Protein AF-A0A0R2JUU6-F1 (afdb_monomer)

pLDDT: mean 77.77, std 16.59, range [36.34, 93.88]

Mean predicted aligned error: 18.06 Å

Secondary structure (DSSP, 8-state):
-HHHHHHHHHHHHHHHHHHHH----TT-----S------TTGGGS------SS--TT-HHHHHHHHHHHHTT-GGGEEEEEE-SSEEEEEES-GGGSPPHHHHHHTT-SEEEEETTEEEEE--TTHHHHHHHHHHHHTTS--EEEESS----TTSHHHHHHHHHHHHTT-GGGEEEEEEETTEEEEEES-GGGSPPHHHHHTT-SSEEEEEEETTEEEEEETTHHHHHHHHHTT-

Nearest PDB structures (foldseek):
  1o2f-assembly1_B  TM=9.386E-01  e=5.316E-06  Escherichia coli
  3bp3-assembly2_B  TM=9.277E-01  e=6.375E-06  Escherichia coli
  3bp8-assembly1_C  TM=9.429E-01  e=1.400E-05  unclassified
  3ipj-assembly2_B  TM=7.714E-01  e=7.644E-06  Clostridioides difficile 630
  4y0i-assembly1_B  TM=2.661E-01  e=5.934E-01  Sus scrofa

Organism: NCBI:txid89059

Structure (mmCIF, N/CA/C/O backbone):
data_AF-A0A0R2JUU6-F1
#
_entry.id   AF-A0A0R2JUU6-F1
#
loop_
_atom_site.group_PDB
_atom_site.id
_atom_site.type_symbol
_atom_site.label_atom_id
_atom_site.label_alt_id
_atom_site.label_comp_id
_atom_site.label_asym_id
_atom_site.label_entity_id
_atom_site.label_seq_id
_atom_site.pdbx_PDB_ins_code
_atom_site.Cartn_x
_atom_site.Cartn_y
_atom_site.Cartn_z
_atom_site.occupancy
_atom_site.B_iso_or_equiv
_atom_site.auth_seq_id
_atom_site.auth_comp_id
_atom_site.auth_asym_id
_a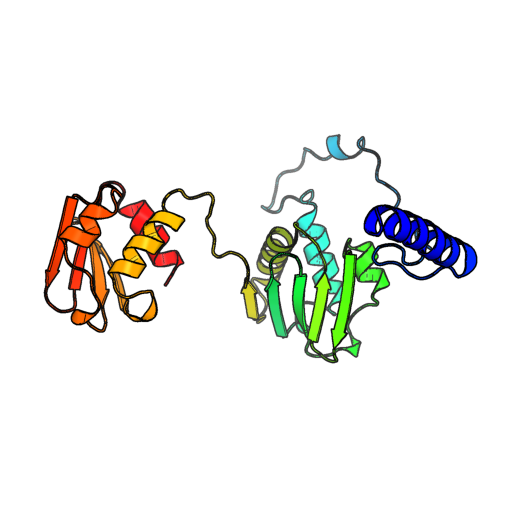tom_site.auth_atom_id
_atom_site.pdbx_PDB_model_num
ATOM 1 N N . MET A 1 1 ? 36.546 -21.315 10.510 1.00 67.94 1 MET A N 1
ATOM 2 C CA . MET A 1 1 ? 37.600 -21.344 9.467 1.00 67.94 1 MET A CA 1
ATOM 3 C C . MET A 1 1 ? 37.054 -21.735 8.092 1.00 67.94 1 MET A C 1
ATOM 5 O O . MET A 1 1 ? 37.310 -21.006 7.146 1.00 67.94 1 MET A O 1
ATOM 9 N N . ILE A 1 2 ? 36.243 -22.798 7.976 1.00 81.81 2 ILE A N 1
ATOM 10 C CA . ILE A 1 2 ? 35.666 -23.241 6.688 1.00 81.81 2 ILE A CA 1
ATOM 11 C C . ILE A 1 2 ? 34.870 -22.137 5.957 1.00 81.81 2 ILE A C 1
ATOM 13 O O . ILE A 1 2 ? 35.100 -21.913 4.776 1.00 81.81 2 ILE A O 1
ATOM 17 N N . GLY A 1 3 ? 34.023 -21.369 6.654 1.00 84.50 3 GLY A N 1
ATOM 18 C CA . GLY A 1 3 ? 33.211 -20.315 6.020 1.00 84.50 3 GLY A CA 1
ATOM 19 C C . GLY A 1 3 ? 34.022 -19.162 5.414 1.00 84.50 3 GLY A C 1
ATOM 20 O O . GLY A 1 3 ? 33.633 -18.610 4.390 1.00 84.50 3 GLY A O 1
ATOM 21 N N . LEU A 1 4 ? 35.185 -18.841 5.991 1.00 87.56 4 LEU A N 1
ATOM 22 C CA . LEU A 1 4 ? 36.059 -17.777 5.482 1.00 87.56 4 LEU A CA 1
ATOM 23 C C . LEU A 1 4 ? 36.732 -18.201 4.170 1.00 87.56 4 LEU A C 1
ATOM 25 O O . LEU A 1 4 ? 36.845 -17.407 3.240 1.00 87.56 4 LEU A O 1
ATOM 29 N N . ILE A 1 5 ? 37.098 -19.480 4.071 1.00 91.75 5 ILE A N 1
ATOM 30 C CA . ILE A 1 5 ? 37.651 -20.073 2.851 1.00 91.75 5 ILE A CA 1
ATOM 31 C C . ILE A 1 5 ? 36.581 -20.116 1.750 1.00 91.75 5 ILE A C 1
ATOM 33 O O . ILE A 1 5 ? 36.849 -19.697 0.628 1.00 91.75 5 ILE A O 1
ATOM 37 N N . PHE A 1 6 ? 35.354 -20.544 2.070 1.00 90.50 6 PHE A N 1
ATOM 38 C CA . PHE A 1 6 ? 34.250 -20.554 1.103 1.00 90.50 6 PHE A CA 1
ATOM 39 C C . PHE A 1 6 ? 33.876 -19.150 0.614 1.00 90.50 6 PHE A C 1
ATOM 41 O O . PHE A 1 6 ? 33.648 -18.983 -0.579 1.00 90.50 6 PHE A O 1
ATOM 48 N N . SER A 1 7 ? 33.867 -18.137 1.488 1.00 89.62 7 SER A N 1
ATOM 49 C CA . SER A 1 7 ? 33.588 -16.745 1.099 1.00 89.62 7 SER A CA 1
ATOM 50 C C . SER A 1 7 ? 34.593 -16.221 0.066 1.00 89.62 7 SER A C 1
ATOM 52 O O . SER A 1 7 ? 34.200 -15.670 -0.962 1.00 89.62 7 SER A O 1
ATOM 54 N N . LEU A 1 8 ? 35.889 -16.484 0.278 1.00 92.69 8 LEU A N 1
ATOM 55 C CA . LEU A 1 8 ? 36.928 -16.127 -0.691 1.00 92.69 8 LEU A CA 1
ATOM 56 C C . LEU A 1 8 ? 36.724 -16.860 -2.023 1.00 92.69 8 LEU A C 1
ATOM 58 O O . LEU A 1 8 ? 36.753 -16.228 -3.075 1.00 92.69 8 LEU A O 1
ATOM 62 N N . ILE A 1 9 ? 36.465 -18.170 -1.990 1.00 93.88 9 ILE A N 1
ATOM 63 C CA . ILE A 1 9 ? 36.229 -18.959 -3.208 1.00 93.88 9 ILE A CA 1
ATOM 64 C C . ILE A 1 9 ? 35.019 -18.420 -3.980 1.00 93.88 9 ILE A C 1
ATOM 66 O O . ILE A 1 9 ? 35.143 -18.156 -5.174 1.00 93.88 9 ILE A O 1
ATOM 70 N N . TYR A 1 10 ? 33.879 -18.203 -3.316 1.00 89.56 10 TYR A N 1
ATOM 71 C CA . TYR A 1 10 ? 32.684 -17.657 -3.960 1.00 89.56 10 TYR A CA 1
ATOM 72 C C . TYR A 1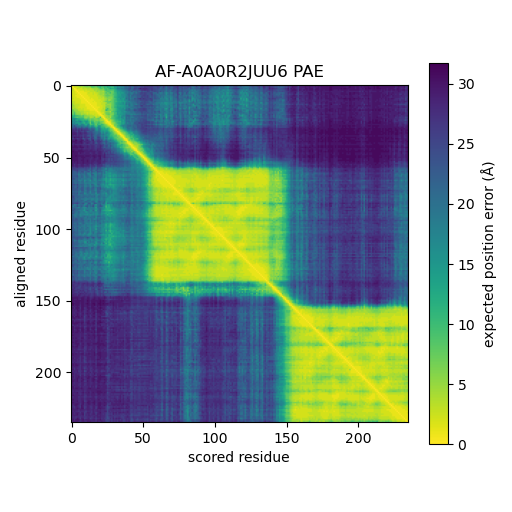 10 ? 32.952 -16.285 -4.574 1.00 89.56 10 TYR A C 1
ATOM 74 O O . TYR A 1 10 ? 32.599 -16.079 -5.730 1.00 89.56 10 TYR A O 1
ATOM 82 N N . PHE A 1 11 ? 33.626 -15.378 -3.862 1.00 90.06 11 PHE A N 1
ATOM 83 C CA . PHE A 1 11 ? 33.944 -14.050 -4.387 1.00 90.06 11 PHE A CA 1
ATOM 84 C C . PHE A 1 11 ? 34.761 -14.121 -5.682 1.00 90.06 11 PHE A C 1
ATOM 86 O O . PHE A 1 11 ? 34.390 -13.502 -6.677 1.00 90.06 11 PHE A O 1
ATOM 93 N N . PHE A 1 12 ? 35.841 -14.908 -5.709 1.00 93.56 12 PHE A N 1
ATOM 94 C CA . PHE A 1 12 ? 36.685 -15.016 -6.902 1.00 93.56 12 PHE A CA 1
ATOM 95 C C . PHE A 1 12 ? 36.000 -15.764 -8.050 1.00 93.56 12 PHE A C 1
ATOM 97 O O . PHE A 1 12 ? 36.160 -15.367 -9.203 1.00 93.56 12 PHE A O 1
ATOM 104 N N . VAL A 1 13 ? 35.212 -16.801 -7.753 1.00 91.50 13 VAL A N 1
ATOM 105 C CA . VAL A 1 13 ? 34.460 -17.556 -8.764 1.00 91.50 13 VAL A CA 1
ATOM 106 C C . VAL A 1 13 ? 33.369 -16.686 -9.386 1.00 91.50 13 VAL A C 1
ATOM 108 O O . VAL A 1 13 ? 33.349 -16.547 -10.606 1.00 91.50 13 VAL A O 1
ATOM 111 N N . PHE A 1 14 ? 32.516 -16.039 -8.581 1.00 84.31 14 PHE A N 1
ATOM 112 C CA . PHE A 1 14 ? 31.479 -15.128 -9.079 1.00 84.31 14 PHE A CA 1
ATOM 113 C C . PHE A 1 14 ? 32.079 -13.933 -9.821 1.00 84.31 14 PHE A C 1
ATOM 115 O O . PHE A 1 14 ? 31.607 -13.604 -10.905 1.00 84.31 14 PHE A O 1
ATOM 122 N N . LYS A 1 15 ? 33.156 -13.324 -9.307 1.00 84.62 15 LYS A N 1
ATOM 123 C CA . LYS A 1 15 ? 33.851 -12.226 -9.994 1.00 84.62 15 LYS A CA 1
ATOM 124 C C . LYS A 1 15 ? 34.377 -12.659 -11.365 1.00 84.62 15 LYS A C 1
ATOM 126 O O . LYS A 1 15 ? 34.127 -11.982 -12.356 1.00 84.62 15 LYS A O 1
ATOM 131 N N . PHE A 1 16 ? 35.060 -13.802 -11.436 1.00 89.88 16 PHE A N 1
ATOM 132 C CA . PHE A 1 16 ? 35.582 -14.336 -12.696 1.00 89.88 16 PHE A CA 1
ATOM 133 C C . PHE A 1 16 ? 34.460 -14.680 -13.684 1.00 89.88 16 PHE A C 1
ATOM 135 O O . PHE A 1 16 ? 34.585 -14.423 -14.879 1.00 89.88 16 PHE A O 1
ATOM 142 N N . LEU A 1 17 ? 33.350 -15.228 -13.186 1.00 85.56 17 LEU A N 1
ATOM 143 C CA . LEU A 1 17 ? 32.149 -15.521 -13.964 1.00 85.56 17 LEU A CA 1
ATOM 144 C C . LEU A 1 17 ? 31.526 -14.241 -14.550 1.00 85.56 17 LEU A C 1
ATOM 146 O O . LEU A 1 17 ? 31.257 -14.192 -15.748 1.00 85.56 17 LEU A O 1
ATOM 150 N N . ILE A 1 18 ? 31.360 -13.194 -13.739 1.00 83.94 18 ILE A N 1
ATOM 151 C CA . ILE A 1 18 ? 30.780 -11.910 -14.156 1.00 83.94 18 ILE A CA 1
ATOM 152 C C . ILE A 1 18 ? 31.688 -11.183 -15.159 1.00 83.94 18 ILE A C 1
ATOM 154 O O . ILE A 1 18 ? 31.197 -10.667 -16.158 1.00 83.94 18 ILE A O 1
ATOM 158 N N . GLU A 1 19 ? 33.004 -11.151 -14.933 1.00 78.88 19 GLU A N 1
ATOM 159 C CA . GLU A 1 19 ? 33.951 -10.465 -15.827 1.00 78.88 19 GLU A CA 1
ATOM 160 C C . GLU A 1 19 ? 34.141 -11.201 -17.160 1.00 78.88 19 GLU A C 1
ATOM 162 O O . GLU A 1 19 ? 34.228 -10.562 -18.206 1.00 78.88 19 GLU A O 1
ATOM 167 N N . LYS A 1 20 ? 34.206 -12.540 -17.143 1.00 78.94 20 LYS A N 1
ATOM 168 C CA . LYS A 1 20 ? 34.526 -13.333 -18.340 1.00 78.94 20 LYS A CA 1
ATOM 169 C C . LYS A 1 20 ? 33.305 -13.715 -19.172 1.00 78.94 20 LYS A C 1
ATOM 171 O O . LYS A 1 20 ? 33.424 -13.814 -20.390 1.00 78.94 20 LYS A O 1
ATOM 176 N N . TYR A 1 21 ? 32.163 -13.958 -18.531 1.00 76.94 21 TYR A N 1
ATOM 177 C CA . TYR A 1 21 ? 30.940 -14.413 -19.202 1.00 76.94 21 TYR A CA 1
ATOM 178 C C . TYR A 1 21 ? 29.841 -13.346 -19.247 1.00 76.94 21 TYR A C 1
ATOM 180 O O . TYR A 1 21 ? 28.744 -13.654 -19.701 1.00 76.94 21 TYR A O 1
ATOM 188 N N . ASN A 1 22 ? 30.126 -12.118 -18.789 1.00 64.62 22 ASN A N 1
ATOM 189 C CA . ASN A 1 22 ? 29.182 -10.997 -18.716 1.00 64.62 22 ASN A CA 1
ATOM 190 C C . ASN A 1 22 ? 27.804 -11.427 -18.182 1.00 64.62 22 ASN A C 1
ATOM 192 O O . ASN A 1 22 ? 26.760 -11.107 -18.746 1.00 64.62 22 ASN A O 1
ATOM 196 N N . LEU A 1 23 ? 27.823 -12.247 -17.127 1.00 66.25 23 LEU A N 1
ATOM 197 C CA . LEU A 1 23 ? 26.607 -12.776 -16.524 1.00 66.25 23 LEU A CA 1
ATOM 198 C C . LEU A 1 23 ? 25.775 -11.611 -15.989 1.00 66.25 23 LEU A C 1
ATOM 200 O O . LEU A 1 23 ? 26.254 -10.840 -15.154 1.00 66.25 23 LEU A O 1
ATOM 204 N N . MET A 1 24 ? 24.541 -11.502 -16.487 1.00 63.91 24 MET A N 1
ATOM 205 C CA . MET A 1 24 ? 23.581 -10.470 -16.102 1.00 63.91 24 MET A CA 1
ATOM 206 C C . MET A 1 24 ? 23.248 -10.629 -14.618 1.00 63.91 24 MET A C 1
ATOM 208 O O . MET A 1 24 ? 22.512 -11.528 -14.212 1.00 63.91 24 MET A O 1
ATOM 212 N N . THR A 1 25 ? 23.840 -9.774 -13.792 1.00 62.59 25 THR A N 1
ATOM 213 C CA . THR A 1 25 ? 23.469 -9.629 -12.386 1.00 62.59 25 THR A CA 1
ATOM 214 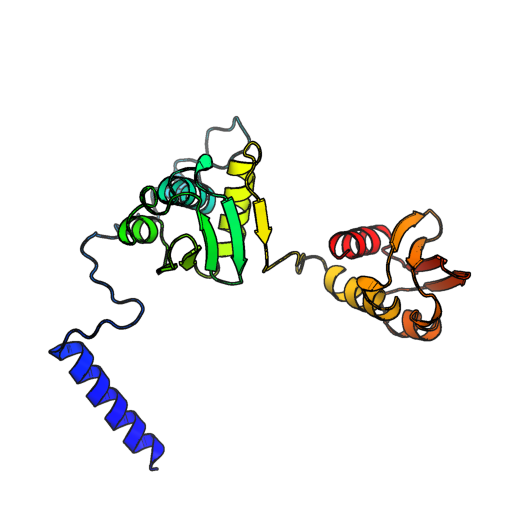C C . THR A 1 25 ? 22.294 -8.658 -12.285 1.00 62.59 25 THR A C 1
ATOM 216 O O . THR A 1 25 ? 22.294 -7.671 -13.024 1.00 62.59 25 THR A O 1
ATOM 219 N N . PRO A 1 26 ? 21.319 -8.874 -11.383 1.00 55.41 26 PRO A N 1
ATOM 220 C CA . PRO A 1 26 ? 20.237 -7.916 -11.153 1.00 55.41 26 PRO A CA 1
ATOM 221 C C . PRO A 1 26 ? 20.799 -6.496 -10.951 1.00 55.41 26 PRO A C 1
ATOM 223 O O . PRO A 1 26 ? 21.662 -6.303 -10.096 1.00 55.41 26 PRO A O 1
ATOM 226 N N . GLY A 1 27 ? 20.370 -5.538 -11.783 1.00 62.22 27 GLY A N 1
ATOM 227 C CA . GLY A 1 27 ? 20.892 -4.161 -11.809 1.00 62.22 27 GLY A CA 1
ATOM 228 C C . GLY A 1 27 ? 22.054 -3.887 -12.780 1.00 62.22 27 GLY A C 1
ATOM 229 O O . GLY A 1 27 ? 22.638 -2.810 -12.720 1.00 62.22 27 GLY A O 1
ATOM 230 N N . ARG A 1 28 ? 22.420 -4.833 -13.660 1.00 62.31 28 ARG A N 1
ATOM 231 C CA . ARG A 1 28 ? 23.487 -4.682 -14.672 1.00 62.31 28 ARG A CA 1
ATOM 232 C C . ARG A 1 28 ? 23.025 -5.121 -16.065 1.00 62.31 28 ARG A C 1
ATOM 234 O O . ARG A 1 28 ? 23.666 -5.932 -16.732 1.00 62.31 28 ARG A O 1
ATOM 241 N N . GLU A 1 29 ? 21.863 -4.632 -16.466 1.00 57.31 29 GLU A N 1
ATOM 242 C CA . GLU A 1 29 ? 21.331 -4.817 -17.814 1.00 57.31 29 GLU A CA 1
ATOM 243 C C . GLU A 1 29 ? 21.950 -3.737 -18.711 1.00 57.31 29 GLU A C 1
ATOM 245 O O . GLU A 1 29 ? 22.144 -2.623 -18.241 1.00 57.31 29 GLU A O 1
ATOM 250 N N . ASN A 1 30 ? 22.370 -4.084 -19.934 1.00 46.78 30 ASN A N 1
ATOM 251 C CA . ASN A 1 30 ? 23.214 -3.218 -20.768 1.00 46.78 30 ASN A CA 1
ATOM 252 C C . ASN A 1 30 ? 22.620 -1.803 -20.920 1.00 46.78 30 ASN A C 1
ATOM 254 O O . ASN A 1 30 ? 21.597 -1.626 -21.581 1.00 46.78 30 ASN A O 1
ATOM 258 N N . ASP A 1 31 ? 23.297 -0.827 -20.308 1.00 48.44 31 ASP A N 1
ATOM 259 C CA . ASP A 1 31 ? 23.160 0.608 -20.560 1.00 48.44 31 ASP A CA 1
ATOM 260 C C . ASP A 1 31 ? 23.645 0.891 -21.987 1.00 48.44 31 ASP A C 1
ATOM 262 O O . ASP A 1 31 ? 24.824 1.159 -22.206 1.00 48.44 31 ASP A O 1
ATOM 266 N N . ASP A 1 32 ? 22.742 0.822 -22.961 1.00 44.91 32 ASP A N 1
ATOM 267 C CA . ASP A 1 32 ? 22.950 1.452 -24.273 1.00 44.91 32 ASP A CA 1
ATOM 268 C C . ASP A 1 32 ? 22.106 2.728 -24.433 1.00 44.91 32 ASP A C 1
ATOM 270 O O . ASP A 1 32 ? 21.913 3.220 -25.544 1.00 44.91 32 ASP A O 1
ATOM 274 N N . GLN A 1 33 ? 21.633 3.314 -23.329 1.00 40.06 33 GLN A N 1
ATOM 275 C CA . GLN A 1 33 ? 21.132 4.686 -23.321 1.00 40.06 33 GLN A CA 1
ATOM 276 C C . GLN A 1 33 ? 21.696 5.423 -22.110 1.00 40.06 33 GLN A C 1
ATOM 278 O O . GLN A 1 33 ? 21.344 5.132 -20.971 1.00 40.06 33 GLN A O 1
ATOM 283 N N . ASP A 1 34 ? 22.610 6.354 -22.397 1.00 39.25 34 ASP A N 1
ATOM 284 C CA . ASP A 1 34 ? 23.141 7.359 -21.479 1.00 39.25 34 ASP A CA 1
ATOM 285 C C . ASP A 1 34 ? 22.028 7.870 -20.553 1.00 39.25 34 ASP A C 1
ATOM 287 O O . ASP A 1 34 ? 21.178 8.671 -20.952 1.00 39.25 34 ASP A O 1
ATOM 291 N N . VAL A 1 35 ? 22.052 7.454 -19.285 1.00 45.59 35 VAL A N 1
ATOM 292 C CA . VAL A 1 35 ? 21.373 8.200 -18.228 1.00 45.59 35 VAL A CA 1
ATOM 293 C C . VAL A 1 35 ? 22.181 9.477 -18.050 1.00 45.59 35 VAL A C 1
ATOM 295 O O . VAL A 1 35 ? 23.109 9.559 -17.240 1.00 45.59 35 VAL A O 1
ATOM 298 N N . GLU A 1 36 ? 21.859 10.480 -18.865 1.00 43.44 36 GLU A N 1
ATOM 299 C CA . GLU A 1 36 ? 22.390 11.822 -18.729 1.00 43.44 36 GLU A CA 1
ATOM 300 C C . GLU A 1 36 ? 21.921 12.351 -17.367 1.00 43.44 36 GLU A C 1
ATOM 302 O O . GLU A 1 36 ? 20.798 12.820 -17.182 1.00 43.44 36 GLU A O 1
ATOM 307 N N . LEU A 1 37 ? 22.780 12.188 -16.358 1.00 41.78 37 LEU A N 1
ATOM 308 C CA . LEU A 1 37 ? 22.604 12.731 -15.019 1.00 41.78 37 LEU A CA 1
ATOM 309 C C . LEU A 1 37 ? 22.482 14.251 -15.142 1.00 41.78 37 LEU A C 1
ATOM 311 O O . LEU A 1 37 ? 23.490 14.966 -15.139 1.00 41.78 37 LEU A O 1
ATOM 315 N N . LEU A 1 38 ? 21.244 14.739 -15.248 1.00 44.78 38 LEU A N 1
ATOM 316 C CA . LEU A 1 38 ? 20.907 16.155 -15.217 1.00 44.78 38 LEU A CA 1
ATOM 317 C C . LEU A 1 38 ? 21.627 16.793 -14.024 1.00 44.78 38 LEU A C 1
ATOM 319 O O . LEU A 1 38 ? 21.360 16.516 -12.850 1.00 44.78 38 LEU A O 1
ATOM 323 N N . LYS A 1 39 ? 22.632 17.615 -14.338 1.00 48.38 39 LYS A N 1
ATOM 324 C CA . LYS A 1 39 ? 23.462 18.292 -13.345 1.00 48.38 39 LYS A CA 1
ATOM 325 C C . LYS A 1 39 ? 22.570 19.245 -12.555 1.00 4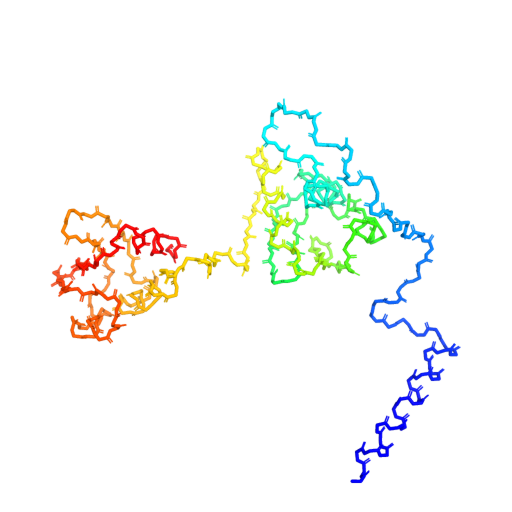8.38 39 LYS A C 1
ATOM 327 O O . LYS A 1 39 ? 21.823 20.028 -13.125 1.00 48.38 39 LYS A O 1
ATOM 332 N N . LYS A 1 40 ? 22.741 19.222 -11.230 1.00 43.34 40 LYS A N 1
ATOM 333 C CA . LYS A 1 40 ? 22.061 19.979 -10.151 1.00 43.34 40 LYS A CA 1
ATOM 334 C C . LYS A 1 40 ? 21.830 21.498 -10.351 1.00 43.34 40 LYS A C 1
ATOM 336 O O . LYS A 1 40 ? 21.376 22.159 -9.419 1.00 43.34 40 LYS A O 1
ATOM 341 N N . LYS A 1 41 ? 22.179 22.095 -11.492 1.00 40.59 41 LYS A N 1
ATOM 342 C CA . LYS A 1 41 ? 22.062 23.534 -11.755 1.00 40.59 41 LYS A CA 1
ATOM 343 C C . LYS A 1 41 ? 20.741 23.960 -12.401 1.00 40.59 41 LYS A C 1
ATOM 345 O O . LYS A 1 41 ? 20.354 25.100 -12.167 1.00 40.59 41 LYS A O 1
ATOM 350 N N . ASP A 1 42 ? 20.011 23.074 -13.078 1.00 44.94 42 ASP A N 1
ATOM 351 C CA . ASP A 1 42 ? 18.730 23.449 -13.708 1.00 44.94 42 ASP A CA 1
ATOM 352 C C . ASP A 1 42 ? 17.531 23.458 -12.738 1.00 44.94 42 ASP A C 1
ATOM 354 O O . ASP A 1 42 ? 16.497 24.056 -13.022 1.00 44.94 42 ASP A O 1
ATOM 358 N N . TYR A 1 43 ? 17.699 22.919 -11.524 1.00 45.88 43 TYR A N 1
ATOM 359 C CA . TYR A 1 43 ? 16.654 22.855 -10.488 1.00 45.88 43 TYR A CA 1
ATOM 360 C C . TYR A 1 43 ? 16.284 24.221 -9.868 1.00 45.88 43 TYR A C 1
ATOM 362 O O . TYR A 1 43 ? 15.282 24.340 -9.172 1.00 45.88 43 TYR A O 1
ATOM 370 N N . LYS A 1 44 ? 17.077 25.283 -10.081 1.00 43.88 44 LYS A N 1
ATOM 371 C CA . LYS A 1 44 ? 16.861 26.587 -9.414 1.00 43.88 44 LYS A CA 1
ATOM 372 C C . LYS A 1 44 ? 16.270 27.694 -10.291 1.00 43.88 44 LYS A C 1
ATOM 374 O O . LYS A 1 44 ? 16.037 28.782 -9.773 1.00 43.88 44 LYS A O 1
ATOM 379 N N . ALA A 1 45 ? 15.998 27.447 -11.573 1.00 45.78 45 ALA A N 1
ATOM 380 C CA . ALA A 1 45 ? 15.503 28.486 -12.487 1.00 45.78 45 ALA A CA 1
ATOM 381 C C . ALA A 1 45 ? 13.987 28.438 -12.776 1.00 45.78 45 ALA A C 1
ATOM 383 O O . ALA A 1 45 ? 13.469 29.374 -13.374 1.00 45.78 45 ALA A O 1
ATOM 384 N N . LYS A 1 46 ? 13.253 27.406 -12.335 1.00 47.28 46 LYS A N 1
ATOM 385 C CA . LYS A 1 46 ? 11.815 27.226 -12.637 1.00 47.28 46 LYS A CA 1
ATOM 386 C C . LYS A 1 46 ? 10.870 27.495 -11.453 1.00 47.28 46 LYS A C 1
ATOM 388 O O . LYS A 1 46 ? 9.790 26.926 -11.379 1.00 47.28 46 LYS A O 1
ATOM 393 N N . LYS A 1 47 ? 11.251 28.383 -10.526 1.00 45.97 47 LYS A N 1
ATOM 394 C CA . LYS A 1 47 ? 10.430 28.754 -9.354 1.00 45.97 47 LYS A CA 1
ATOM 395 C C . LYS A 1 47 ? 9.590 30.028 -9.557 1.00 45.97 47 LYS A C 1
ATOM 397 O O . LYS A 1 47 ? 9.493 30.845 -8.646 1.00 45.97 47 LYS A O 1
ATOM 402 N N . ALA A 1 48 ? 9.032 30.238 -10.749 1.00 39.66 48 ALA A N 1
ATOM 403 C CA . ALA A 1 48 ? 8.161 31.385 -11.016 1.00 39.66 48 ALA A CA 1
ATOM 404 C C . ALA A 1 48 ? 7.198 31.119 -12.185 1.00 39.66 48 ALA A C 1
ATOM 406 O O . ALA A 1 48 ? 7.501 31.491 -13.314 1.00 39.66 48 ALA A O 1
ATOM 407 N N . ALA A 1 49 ? 6.060 30.478 -11.907 1.00 36.78 49 ALA A N 1
ATOM 408 C CA . ALA A 1 49 ? 4.782 30.709 -12.593 1.00 36.78 49 ALA A CA 1
ATOM 409 C C . ALA A 1 49 ? 3.693 29.845 -11.934 1.00 36.78 49 ALA A C 1
ATOM 411 O O . ALA A 1 49 ? 3.544 28.669 -12.243 1.00 36.78 49 ALA A O 1
ATOM 412 N N . GLU A 1 50 ? 2.964 30.447 -10.999 1.00 39.25 50 GLU A N 1
ATOM 413 C CA . GLU A 1 50 ? 1.753 29.902 -10.387 1.00 39.25 50 GLU A CA 1
ATOM 414 C C . GLU A 1 50 ? 0.551 30.137 -11.317 1.00 39.25 50 GLU A C 1
ATOM 416 O O . GLU A 1 50 ? 0.272 31.287 -11.658 1.00 39.25 50 GLU A O 1
ATOM 421 N N . ALA A 1 51 ? -0.152 29.065 -11.707 1.00 41.00 51 ALA A N 1
ATOM 422 C CA . ALA A 1 51 ? -1.599 29.028 -11.978 1.00 41.00 51 ALA A CA 1
ATOM 423 C C . ALA A 1 51 ? -2.027 27.593 -12.357 1.00 41.00 51 ALA A C 1
ATOM 425 O O . ALA A 1 51 ? -1.743 27.136 -13.461 1.00 41.00 51 ALA A O 1
ATOM 426 N N . GLY A 1 52 ? -2.745 26.917 -11.453 1.00 36.34 52 GLY A N 1
ATOM 427 C CA . GLY A 1 52 ? -3.255 25.548 -11.619 1.00 36.34 52 GLY A CA 1
ATOM 428 C C . GLY A 1 52 ? -2.485 24.564 -10.740 1.00 36.34 52 GLY A C 1
ATOM 429 O O . GLY A 1 52 ? -1.294 24.373 -10.943 1.00 36.34 52 GLY A O 1
ATOM 430 N N . GLY A 1 53 ? -3.148 24.012 -9.721 1.00 42.66 53 GLY A N 1
ATOM 431 C CA . GLY A 1 53 ? -2.550 23.201 -8.654 1.00 42.66 53 GLY A CA 1
ATOM 432 C C . GLY A 1 53 ? -2.034 21.837 -9.108 1.00 42.66 53 GLY A C 1
ATOM 433 O O . GLY A 1 53 ? -2.618 20.822 -8.766 1.00 42.66 53 GLY A O 1
ATOM 434 N N . PHE A 1 54 ? -0.929 21.834 -9.842 1.00 44.12 54 PHE A N 1
ATOM 435 C CA . PHE A 1 54 ? -0.069 20.685 -10.100 1.00 44.12 54 PHE A CA 1
ATOM 436 C C . PHE A 1 54 ? 1.361 21.229 -10.075 1.00 44.12 54 PHE A C 1
ATOM 438 O O . PHE A 1 54 ? 1.657 22.138 -10.850 1.00 44.12 54 PHE A O 1
ATOM 445 N N . ASP A 1 55 ? 2.230 20.760 -9.171 1.00 46.56 55 ASP A N 1
ATOM 446 C CA . ASP A 1 55 ? 3.642 21.166 -9.189 1.00 46.56 55 ASP A CA 1
ATOM 447 C C . ASP A 1 55 ? 4.322 20.481 -10.386 1.00 46.56 55 ASP A C 1
ATOM 449 O O . ASP A 1 55 ? 4.566 19.274 -10.342 1.00 46.56 55 ASP A O 1
ATOM 453 N N . PRO A 1 56 ? 4.661 21.202 -11.473 1.00 45.59 56 PRO A N 1
ATOM 454 C CA . PRO A 1 56 ? 5.249 20.596 -12.665 1.00 45.59 56 PRO A CA 1
ATOM 455 C C . PRO A 1 56 ? 6.696 20.133 -12.432 1.00 45.59 56 PRO A C 1
ATOM 457 O O . PRO A 1 56 ? 7.331 19.617 -13.351 1.00 45.59 56 PRO A O 1
ATOM 460 N N . ASN A 1 57 ? 7.257 20.385 -11.242 1.00 50.50 57 ASN A N 1
ATOM 461 C CA . ASN A 1 57 ? 8.576 19.914 -10.836 1.00 50.50 57 ASN A CA 1
ATOM 462 C C . ASN A 1 57 ? 8.514 18.715 -9.886 1.00 50.50 57 ASN A C 1
ATOM 464 O O . ASN A 1 57 ? 9.577 18.289 -9.426 1.00 50.50 57 ASN A O 1
ATOM 468 N N . ASP A 1 58 ? 7.330 18.171 -9.589 1.00 63.09 58 ASP A N 1
ATOM 469 C CA . ASP A 1 58 ? 7.248 16.924 -8.842 1.00 63.09 58 ASP A CA 1
ATOM 470 C C . ASP A 1 58 ? 7.813 15.781 -9.715 1.00 63.09 58 ASP A C 1
ATOM 472 O O . ASP A 1 58 ? 7.251 15.451 -10.768 1.00 63.09 58 ASP A O 1
ATOM 476 N N . PRO A 1 59 ? 8.943 15.163 -9.320 1.00 68.44 59 PRO A N 1
ATOM 477 C CA . PRO A 1 59 ? 9.555 14.088 -10.089 1.00 68.44 59 PRO A CA 1
ATOM 478 C C . PRO A 1 59 ? 8.689 12.821 -10.164 1.00 68.44 59 PRO A C 1
ATOM 480 O O . PRO A 1 59 ? 9.077 11.906 -10.896 1.00 68.44 59 PRO A O 1
ATOM 483 N N . TYR A 1 60 ? 7.590 12.732 -9.408 1.00 77.50 60 TYR A N 1
ATOM 484 C CA . TYR A 1 60 ? 6.647 11.613 -9.411 1.00 77.50 60 TYR A CA 1
ATOM 485 C C . TYR A 1 60 ? 5.506 11.812 -10.408 1.00 77.50 60 TYR A C 1
ATOM 487 O O . TYR A 1 60 ? 5.076 10.833 -11.010 1.00 77.50 60 TYR A O 1
ATOM 495 N N . ILE A 1 61 ? 5.089 13.056 -10.674 1.00 76.69 61 ILE A N 1
ATOM 496 C CA . ILE A 1 61 ? 4.055 13.363 -11.676 1.00 76.69 61 ILE A CA 1
ATOM 497 C C . ILE A 1 61 ? 4.507 12.936 -13.074 1.00 76.69 61 ILE A C 1
ATOM 499 O O . ILE A 1 61 ? 3.764 12.272 -13.794 1.00 76.69 61 ILE A O 1
ATOM 503 N N . GLN A 1 62 ? 5.743 13.283 -13.446 1.00 78.44 62 GLN A N 1
ATOM 504 C CA . GLN A 1 62 ? 6.281 12.907 -14.752 1.00 78.44 62 GLN A CA 1
ATOM 505 C C . GLN A 1 62 ? 6.349 11.381 -14.886 1.00 78.44 62 GLN A C 1
ATOM 507 O O . GLN A 1 62 ? 5.848 10.838 -15.860 1.00 78.44 62 GLN A O 1
ATOM 512 N N . ARG A 1 63 ? 6.852 10.682 -13.857 1.00 83.12 63 ARG A N 1
ATOM 513 C CA . ARG A 1 63 ? 6.915 9.210 -13.849 1.00 83.12 63 ARG A CA 1
ATOM 514 C C . ARG A 1 63 ? 5.535 8.565 -13.932 1.00 83.12 63 ARG A C 1
ATOM 516 O O . ARG A 1 63 ? 5.380 7.573 -14.627 1.00 83.12 63 ARG A O 1
ATOM 523 N N . ALA A 1 64 ? 4.548 9.110 -13.226 1.00 85.44 64 ALA A N 1
ATOM 524 C CA . ALA A 1 64 ? 3.173 8.630 -13.277 1.00 85.44 64 ALA A CA 1
ATOM 525 C C . ALA A 1 64 ? 2.588 8.766 -14.688 1.00 85.44 64 ALA A C 1
ATOM 527 O O . ALA A 1 64 ? 2.023 7.808 -15.208 1.00 85.44 64 ALA A O 1
ATOM 528 N N . SER A 1 65 ? 2.781 9.924 -15.327 1.00 84.69 65 SER A N 1
ATOM 529 C CA . SER A 1 65 ? 2.365 10.154 -16.713 1.00 84.69 65 SER A CA 1
ATOM 530 C C . SER A 1 65 ? 3.055 9.190 -17.677 1.00 84.69 65 SER A C 1
ATOM 532 O O . SER A 1 65 ? 2.379 8.547 -18.478 1.00 84.69 65 SER A O 1
ATOM 534 N N . ASP A 1 66 ? 4.378 9.054 -17.567 1.00 87.12 66 ASP A N 1
ATOM 535 C CA . ASP A 1 66 ? 5.168 8.179 -18.432 1.00 87.12 66 ASP A CA 1
ATOM 536 C C . ASP A 1 66 ? 4.712 6.715 -18.269 1.00 87.12 66 ASP A C 1
ATOM 538 O O . ASP A 1 66 ? 4.438 6.039 -19.257 1.00 87.12 66 ASP A O 1
ATOM 542 N N . TYR A 1 67 ? 4.495 6.240 -17.034 1.00 89.31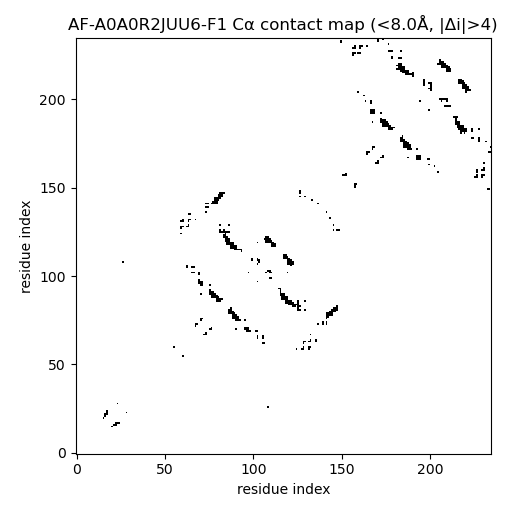 67 TYR A N 1
ATOM 543 C CA . TYR A 1 67 ? 3.977 4.890 -16.785 1.00 89.31 67 TYR A CA 1
ATOM 544 C C . TYR A 1 67 ? 2.572 4.678 -17.349 1.00 89.31 67 TYR A C 1
ATOM 546 O O . TYR A 1 67 ? 2.299 3.611 -17.895 1.00 89.31 67 TYR A O 1
ATOM 554 N N . ILE A 1 68 ? 1.672 5.661 -17.260 1.00 88.81 68 ILE A N 1
ATOM 555 C CA . ILE A 1 68 ? 0.335 5.546 -17.860 1.00 88.81 68 ILE A CA 1
ATOM 556 C C . ILE A 1 68 ? 0.443 5.417 -19.384 1.00 88.81 68 ILE A C 1
ATOM 558 O O . ILE A 1 68 ? -0.234 4.570 -19.971 1.00 88.81 68 ILE A O 1
ATOM 562 N N . GLU A 1 69 ? 1.287 6.222 -20.034 1.00 87.75 69 GLU A N 1
ATOM 563 C CA . GLU A 1 69 ? 1.512 6.139 -21.482 1.00 87.75 69 GLU A CA 1
ATOM 564 C C . GLU A 1 69 ? 2.133 4.796 -21.883 1.00 87.75 69 GLU A C 1
ATOM 566 O O . GLU A 1 69 ? 1.634 4.128 -22.792 1.00 87.75 69 GLU A O 1
ATOM 571 N N . GLU A 1 70 ? 3.154 4.352 -21.153 1.00 89.19 70 GLU A N 1
ATOM 572 C CA . GLU A 1 70 ? 3.844 3.080 -21.367 1.00 89.19 70 GLU A CA 1
ATOM 573 C C . GLU A 1 70 ? 2.934 1.869 -21.153 1.00 89.19 70 GLU A C 1
ATOM 575 O O . GLU A 1 70 ? 3.087 0.846 -21.816 1.00 89.19 70 GLU A O 1
ATOM 580 N N . LEU A 1 71 ? 1.939 1.969 -20.272 1.00 89.50 71 LEU A N 1
ATOM 581 C CA . LEU A 1 71 ? 0.915 0.941 -20.086 1.00 89.50 71 LEU A CA 1
ATOM 582 C C . LEU A 1 71 ? -0.125 0.914 -21.220 1.00 89.50 71 LEU A C 1
ATOM 584 O O . LEU A 1 71 ? -1.024 0.073 -21.201 1.00 89.50 71 LEU A O 1
ATOM 588 N N . GLY A 1 72 ? -0.003 1.774 -22.235 1.00 84.88 72 GLY A N 1
ATOM 589 C CA . GLY A 1 72 ? -0.937 1.878 -23.357 1.00 84.88 72 GLY A CA 1
ATOM 590 C C . GLY A 1 72 ? -2.060 2.895 -23.129 1.00 84.88 72 GLY A C 1
ATOM 591 O O . GLY A 1 72 ? -3.095 2.832 -23.803 1.00 84.88 72 GLY A O 1
ATOM 592 N N . GLY A 1 73 ? -1.863 3.817 -22.184 1.00 86.94 73 GLY A N 1
ATOM 593 C CA . GLY A 1 73 ? -2.804 4.859 -21.785 1.00 86.94 73 GLY A CA 1
ATOM 594 C C . GLY A 1 73 ? -3.825 4.405 -20.738 1.00 86.94 73 GLY A C 1
ATOM 595 O O . GLY A 1 73 ? -4.060 3.214 -20.535 1.00 86.94 73 GLY A O 1
ATOM 596 N N . ALA A 1 74 ? -4.509 5.380 -20.129 1.00 83.06 74 ALA A N 1
ATOM 597 C CA . ALA A 1 74 ? -5.531 5.171 -19.094 1.00 83.06 74 ALA A CA 1
ATOM 598 C C . ALA A 1 74 ? -6.593 4.126 -19.483 1.00 83.06 74 ALA A C 1
ATOM 600 O O . ALA A 1 74 ? -6.985 3.286 -18.682 1.00 83.06 74 ALA A O 1
ATOM 601 N N . GLY A 1 75 ? -7.023 4.125 -20.750 1.00 83.62 75 GLY A N 1
ATOM 602 C CA . GLY A 1 75 ? -8.041 3.194 -21.242 1.00 83.62 75 GLY A CA 1
ATOM 603 C C . GLY A 1 75 ? -7.590 1.731 -21.326 1.00 83.62 75 GLY A C 1
ATOM 604 O O . GLY A 1 75 ? -8.448 0.851 -21.428 1.00 83.62 75 GLY A O 1
ATOM 605 N N . ASN A 1 76 ? -6.280 1.460 -21.303 1.00 89.50 76 ASN A N 1
ATOM 606 C CA . ASN A 1 76 ? -5.730 0.105 -21.337 1.00 89.50 76 ASN A CA 1
ATOM 607 C C . ASN A 1 76 ? -5.515 -0.495 -19.943 1.00 89.50 76 ASN A C 1
ATOM 609 O O . ASN A 1 76 ? -5.360 -1.709 -19.830 1.00 89.50 76 ASN A O 1
ATOM 613 N N . ILE A 1 77 ? -5.527 0.329 -18.898 1.00 89.06 77 ILE A N 1
ATOM 614 C CA . ILE A 1 77 ? -5.386 -0.115 -17.514 1.00 89.06 77 ILE A CA 1
ATOM 615 C C . ILE A 1 77 ? -6.754 -0.626 -17.044 1.00 89.06 77 ILE A C 1
ATOM 617 O O . ILE A 1 77 ? -7.788 0.003 -17.281 1.00 89.06 77 ILE A O 1
ATOM 621 N N . ASP A 1 78 ? -6.769 -1.824 -16.471 1.00 86.38 78 ASP A N 1
ATOM 622 C CA . ASP A 1 78 ? -7.958 -2.434 -15.872 1.00 86.38 78 ASP A CA 1
ATOM 623 C C . ASP A 1 78 ? -7.938 -2.234 -14.357 1.00 86.38 78 ASP A C 1
ATOM 625 O O . ASP A 1 78 ? -8.870 -1.673 -13.784 1.00 86.38 78 ASP A O 1
ATOM 629 N N . ASP A 1 79 ? -6.823 -2.627 -13.744 1.00 83.88 79 ASP A N 1
ATOM 630 C CA . ASP A 1 79 ? -6.599 -2.561 -12.306 1.00 83.88 79 ASP A CA 1
ATOM 631 C C . ASP A 1 79 ? -5.130 -2.226 -12.023 1.00 83.88 79 ASP A C 1
ATOM 633 O O . ASP A 1 79 ? -4.232 -2.705 -12.726 1.00 83.88 79 ASP A O 1
ATOM 637 N N . ILE A 1 80 ? -4.873 -1.399 -11.016 1.00 87.88 80 ILE A N 1
ATOM 638 C CA . ILE A 1 80 ? -3.522 -1.090 -10.545 1.00 87.88 80 ILE A CA 1
ATOM 639 C C . ILE A 1 80 ? -3.461 -1.191 -9.026 1.00 87.88 80 ILE A C 1
ATOM 641 O O . ILE A 1 80 ? -4.261 -0.594 -8.313 1.00 87.88 80 ILE A O 1
ATOM 645 N N . THR A 1 81 ? -2.456 -1.917 -8.547 1.00 85.19 81 THR A N 1
ATOM 646 C CA . THR A 1 81 ? -2.193 -2.135 -7.130 1.00 85.19 81 THR A CA 1
ATOM 647 C C . THR A 1 81 ? -0.730 -1.876 -6.805 1.00 85.19 81 THR A C 1
ATOM 649 O O . THR A 1 81 ? 0.154 -2.399 -7.484 1.00 85.19 81 THR A O 1
ATOM 652 N N . SER A 1 82 ? -0.417 -1.112 -5.760 1.00 84.88 82 SER A N 1
ATOM 653 C CA . SER A 1 82 ? 0.968 -0.975 -5.280 1.00 84.88 82 SER A CA 1
ATOM 654 C C . SER A 1 82 ? 1.269 -1.942 -4.131 1.00 84.88 82 SER A C 1
ATOM 656 O O . SER A 1 82 ? 0.459 -2.149 -3.241 1.00 84.88 82 SER A O 1
ATOM 658 N N . CYS A 1 83 ? 2.465 -2.524 -4.119 1.00 81.81 83 CYS A N 1
ATOM 659 C CA . CYS A 1 83 ? 3.087 -3.092 -2.920 1.00 81.81 83 CYS A CA 1
ATOM 660 C C . CYS A 1 83 ? 4.239 -2.179 -2.472 1.00 81.81 83 CYS A C 1
ATOM 662 O O . CYS A 1 83 ? 4.557 -1.213 -3.152 1.00 81.81 83 CYS A O 1
ATOM 664 N N . ALA A 1 84 ? 4.991 -2.566 -1.435 1.00 75.19 84 ALA A N 1
ATOM 665 C CA . ALA A 1 84 ? 6.110 -1.779 -0.892 1.00 75.19 84 ALA A CA 1
ATOM 666 C C . ALA A 1 84 ? 7.190 -1.316 -1.901 1.00 75.19 84 ALA A C 1
ATOM 668 O O . ALA A 1 84 ? 7.888 -0.345 -1.639 1.00 75.19 84 ALA A O 1
ATOM 669 N N . THR A 1 85 ? 7.389 -2.015 -3.027 1.00 84.88 85 THR A N 1
ATOM 670 C CA . THR A 1 85 ? 8.392 -1.617 -4.047 1.00 84.88 85 THR A CA 1
ATOM 671 C C . THR A 1 85 ? 7.948 -1.806 -5.499 1.00 84.88 85 THR A C 1
ATOM 673 O O . THR A 1 85 ? 8.744 -1.606 -6.424 1.00 84.88 85 THR A O 1
ATOM 676 N N . ARG A 1 86 ? 6.710 -2.258 -5.729 1.00 90.31 86 ARG A N 1
ATOM 677 C CA . ARG A 1 86 ? 6.243 -2.715 -7.048 1.00 90.31 86 ARG A CA 1
ATOM 678 C C . ARG A 1 86 ? 4.838 -2.212 -7.327 1.00 90.31 86 ARG A C 1
ATOM 680 O O . ARG A 1 86 ? 3.984 -2.355 -6.463 1.00 90.31 86 ARG A O 1
ATOM 687 N N . LEU A 1 87 ? 4.602 -1.729 -8.539 1.00 89.94 87 LEU A N 1
ATOM 688 C CA . LEU A 1 87 ? 3.263 -1.560 -9.093 1.00 89.94 87 LEU A CA 1
ATOM 689 C C . LEU A 1 87 ? 2.883 -2.857 -9.800 1.00 89.94 87 LEU A C 1
ATOM 691 O O . LEU A 1 87 ? 3.615 -3.331 -10.666 1.00 89.94 87 LEU A O 1
ATOM 695 N N . ARG A 1 88 ? 1.762 -3.449 -9.415 1.00 91.88 88 ARG A N 1
ATOM 696 C CA . ARG A 1 88 ? 1.094 -4.539 -10.117 1.00 91.88 88 ARG A CA 1
ATOM 697 C C . ARG A 1 88 ? -0.013 -3.918 -10.945 1.00 91.88 88 ARG A C 1
ATOM 699 O O . ARG A 1 88 ? -0.868 -3.235 -10.410 1.00 91.88 88 ARG A O 1
ATOM 706 N N . VAL A 1 89 ? 0.021 -4.142 -12.243 1.00 91.56 89 VAL A N 1
ATOM 707 C CA . VAL A 1 89 ? -0.940 -3.581 -13.181 1.00 91.56 89 VAL A CA 1
ATOM 708 C C . VAL A 1 89 ? -1.555 -4.722 -13.965 1.00 91.56 89 VAL A C 1
ATOM 710 O O . VAL A 1 89 ? -0.845 -5.546 -14.542 1.00 91.56 89 VAL A O 1
ATOM 713 N N . THR A 1 90 ? -2.876 -4.757 -14.013 1.00 91.25 90 THR A N 1
ATOM 714 C CA . THR A 1 90 ? -3.626 -5.587 -14.943 1.00 91.25 90 THR A CA 1
ATOM 715 C C . THR A 1 90 ? -4.024 -4.720 -16.128 1.00 91.25 90 THR A C 1
ATOM 717 O O . THR A 1 90 ? -4.693 -3.701 -15.966 1.00 91.25 90 THR A O 1
ATOM 720 N N . VAL A 1 91 ? -3.600 -5.109 -17.330 1.00 91.94 91 VAL A N 1
ATOM 721 C CA . VAL A 1 91 ? -3.933 -4.406 -18.575 1.00 91.94 91 VAL A CA 1
ATOM 722 C C . VAL A 1 91 ? -4.971 -5.173 -19.391 1.00 91.94 91 VAL A C 1
ATOM 724 O O . VAL A 1 91 ? -5.054 -6.403 -19.354 1.00 91.94 91 VAL A O 1
ATOM 727 N N . LYS A 1 92 ? -5.760 -4.452 -20.185 1.00 89.94 92 LYS A N 1
ATOM 728 C CA . LYS A 1 92 ? -6.780 -5.030 -21.070 1.00 89.94 92 LYS A CA 1
ATOM 729 C C . LYS A 1 92 ? -6.147 -5.682 -22.298 1.00 89.94 92 LYS A C 1
ATOM 731 O O . LYS A 1 92 ? -6.568 -6.781 -22.684 1.00 89.94 92 LYS A O 1
ATOM 736 N N . ASP A 1 93 ? -5.139 -5.024 -22.867 1.00 89.06 93 ASP A N 1
ATOM 737 C CA . ASP A 1 93 ? -4.398 -5.427 -24.063 1.00 89.06 93 ASP A CA 1
ATOM 738 C C . ASP A 1 93 ? -2.882 -5.334 -23.815 1.00 89.06 93 ASP A C 1
ATOM 740 O O . ASP A 1 93 ? -2.330 -4.246 -23.640 1.00 89.06 93 ASP A O 1
ATOM 744 N N . ASP A 1 94 ? -2.202 -6.482 -23.801 1.00 87.94 94 ASP A N 1
ATOM 745 C CA . ASP A 1 94 ? -0.750 -6.564 -23.622 1.00 87.94 94 ASP A CA 1
ATOM 746 C C . ASP A 1 94 ? 0.032 -6.043 -24.837 1.00 87.94 94 ASP A C 1
ATOM 748 O O . ASP A 1 94 ? 1.171 -5.602 -24.689 1.00 87.94 94 ASP A O 1
ATOM 752 N N . GLY A 1 95 ? -0.585 -6.010 -26.024 1.00 87.31 95 GLY A N 1
ATOM 753 C CA . GLY A 1 95 ? 0.045 -5.536 -27.257 1.00 87.31 95 GLY A CA 1
ATOM 754 C C . GLY A 1 95 ? 0.208 -4.016 -27.340 1.00 87.31 95 GLY A C 1
ATOM 755 O O . GLY A 1 95 ? 0.918 -3.528 -28.218 1.00 87.31 95 GLY A O 1
ATOM 756 N N . LYS A 1 96 ? -0.440 -3.264 -26.442 1.00 86.88 96 LYS A N 1
ATOM 757 C CA . LYS A 1 96 ? -0.325 -1.797 -26.342 1.00 86.88 96 LYS A CA 1
ATOM 758 C C . LYS A 1 96 ? 0.701 -1.336 -25.319 1.00 86.88 96 LYS A C 1
ATOM 760 O O . LYS A 1 96 ? 0.945 -0.138 -25.218 1.00 86.88 96 LYS A O 1
ATOM 765 N N . VAL A 1 97 ? 1.267 -2.264 -24.557 1.00 90.75 97 VAL A N 1
ATOM 766 C CA . VAL A 1 97 ? 2.231 -1.930 -23.518 1.00 90.75 97 VAL A CA 1
ATOM 767 C C . VAL A 1 97 ? 3.611 -1.769 -24.145 1.00 90.75 97 VAL A C 1
ATOM 769 O O . VAL A 1 97 ? 4.089 -2.651 -24.859 1.00 90.75 97 VAL A O 1
ATOM 772 N N . ALA A 1 98 ? 4.253 -0.649 -23.833 1.00 89.44 98 ALA A N 1
ATOM 773 C CA . ALA A 1 98 ? 5.605 -0.284 -24.218 1.00 89.44 98 ALA A CA 1
ATOM 774 C C . ALA A 1 98 ? 6.643 -1.333 -23.796 1.00 89.44 98 ALA A C 1
ATOM 776 O O . ALA A 1 98 ? 6.376 -2.231 -22.991 1.00 89.44 98 ALA A O 1
ATOM 777 N N . SER A 1 99 ? 7.848 -1.231 -24.345 1.00 88.75 99 SER A N 1
ATOM 778 C CA . SER A 1 99 ? 8.960 -2.143 -24.073 1.00 88.75 99 SER A CA 1
ATOM 779 C C . SER A 1 99 ? 9.558 -1.946 -22.674 1.00 88.75 99 SER A C 1
ATOM 781 O O . SER A 1 99 ? 9.472 -0.871 -22.092 1.00 88.75 99 SER A O 1
ATOM 783 N N . ASP A 1 100 ? 10.234 -2.965 -22.130 1.00 85.56 100 ASP A N 1
ATOM 784 C CA . ASP A 1 100 ? 10.906 -2.870 -20.816 1.00 85.56 100 ASP A CA 1
ATOM 785 C C . ASP A 1 100 ? 11.942 -1.734 -20.7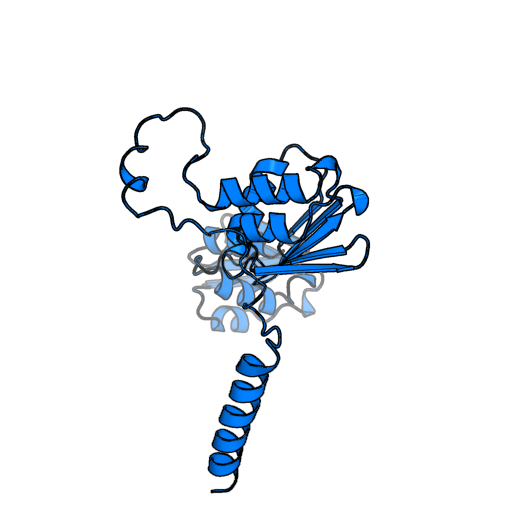55 1.00 85.56 100 ASP A C 1
ATOM 787 O O . ASP A 1 100 ? 12.248 -1.232 -19.676 1.00 85.56 100 ASP A O 1
ATOM 791 N N . SER A 1 101 ? 12.487 -1.332 -21.908 1.00 79.56 101 SER A N 1
ATOM 792 C CA . SER A 1 101 ? 13.442 -0.228 -22.015 1.00 79.56 101 SER A CA 1
ATOM 793 C C . SER A 1 101 ? 12.802 1.130 -21.742 1.00 79.56 101 SER A C 1
ATOM 795 O O . SER A 1 101 ? 13.477 1.999 -21.199 1.00 79.56 101 SER A O 1
ATOM 797 N N . GLU A 1 102 ? 11.538 1.319 -22.120 1.00 83.69 102 GLU A N 1
ATOM 798 C CA . GLU A 1 102 ? 10.812 2.578 -21.910 1.00 83.69 102 GLU A CA 1
ATOM 799 C C . GLU A 1 102 ? 10.531 2.757 -20.416 1.00 83.69 102 GLU A C 1
ATOM 801 O O . GLU A 1 102 ? 11.012 3.718 -19.822 1.00 83.69 102 GLU A O 1
ATOM 806 N N . PHE A 1 103 ? 10.000 1.722 -19.756 1.00 86.19 103 PHE A N 1
ATOM 807 C CA . PHE A 1 103 ? 9.832 1.718 -18.297 1.00 86.19 103 PHE A CA 1
ATOM 808 C C . PHE A 1 103 ? 11.131 2.012 -17.535 1.00 86.19 103 PHE A C 1
ATOM 810 O O . PHE A 1 103 ? 11.118 2.718 -16.524 1.00 86.19 103 PHE A O 1
ATOM 817 N N . ARG A 1 104 ? 12.276 1.501 -18.006 1.00 81.88 104 ARG A N 1
ATOM 818 C CA . ARG A 1 104 ? 13.588 1.806 -17.407 1.00 81.88 104 ARG A CA 1
ATOM 819 C C . ARG A 1 104 ? 14.030 3.246 -17.639 1.00 81.88 104 ARG A C 1
ATOM 821 O O . ARG A 1 104 ? 14.592 3.844 -16.722 1.00 81.88 104 ARG A O 1
ATOM 828 N N . ALA A 1 105 ? 13.759 3.812 -18.816 1.00 81.00 105 ALA A N 1
ATOM 829 C CA . ALA A 1 105 ? 13.976 5.235 -19.077 1.00 81.00 105 ALA A CA 1
ATOM 830 C C . ALA A 1 105 ? 13.146 6.098 -18.108 1.00 81.00 105 ALA A C 1
ATOM 832 O O . ALA A 1 105 ? 13.652 7.078 -17.556 1.00 81.00 105 ALA A O 1
ATOM 833 N N . SER A 1 106 ? 11.944 5.631 -17.770 1.00 81.00 106 SER A N 1
ATOM 834 C CA . SER A 1 106 ? 11.046 6.197 -16.755 1.00 81.00 106 SER A CA 1
ATOM 835 C C . SER A 1 106 ? 11.398 5.782 -15.315 1.00 81.00 106 SER A C 1
ATOM 837 O O . SER A 1 106 ? 10.581 5.860 -14.397 1.00 81.00 106 SER A O 1
ATOM 839 N N . LYS A 1 107 ? 12.654 5.375 -15.074 1.00 82.69 107 LYS A N 1
ATOM 840 C CA . LYS A 1 107 ? 13.246 5.013 -13.769 1.00 82.69 107 LYS A CA 1
ATOM 841 C C . LYS A 1 107 ? 12.690 3.754 -13.097 1.00 82.69 107 LYS A C 1
ATOM 843 O O . LYS A 1 107 ? 12.937 3.552 -11.907 1.00 82.69 107 LYS A O 1
ATOM 848 N N . ALA A 1 108 ? 11.996 2.875 -13.816 1.00 85.75 108 ALA A N 1
ATOM 849 C CA . ALA A 1 108 ? 11.730 1.541 -13.291 1.00 85.75 108 ALA A CA 1
ATOM 850 C C . ALA A 1 108 ? 13.045 0.748 -13.197 1.00 85.75 108 ALA A C 1
ATOM 852 O O . ALA A 1 108 ? 13.864 0.741 -14.112 1.00 85.75 108 ALA A O 1
ATOM 853 N N . THR A 1 109 ? 13.242 0.036 -12.092 1.00 83.31 109 THR A N 1
ATOM 854 C CA . THR A 1 109 ? 14.386 -0.868 -11.911 1.00 83.31 109 THR A CA 1
ATOM 855 C C . THR A 1 109 ? 14.265 -2.089 -12.819 1.00 83.31 109 THR A C 1
ATOM 857 O O . THR A 1 109 ? 15.258 -2.577 -13.349 1.00 83.31 109 THR A O 1
ATOM 860 N N . SER A 1 110 ? 13.053 -2.627 -12.966 1.00 84.19 110 SER A N 1
ATOM 861 C CA . SER A 1 110 ? 12.781 -3.802 -13.792 1.00 84.19 110 SER A CA 1
ATOM 862 C C . SER A 1 110 ? 11.281 -3.926 -14.068 1.00 84.19 110 SER A C 1
ATOM 864 O O . SER A 1 110 ? 10.467 -3.350 -13.344 1.00 84.19 110 SER A O 1
ATOM 866 N N . VAL A 1 111 ? 10.921 -4.691 -15.099 1.00 89.00 111 VAL A N 1
ATOM 867 C CA . VAL A 1 111 ? 9.535 -5.000 -15.466 1.00 89.00 111 VAL A CA 1
ATOM 868 C C . VAL A 1 111 ? 9.395 -6.510 -15.612 1.00 89.00 111 VAL A C 1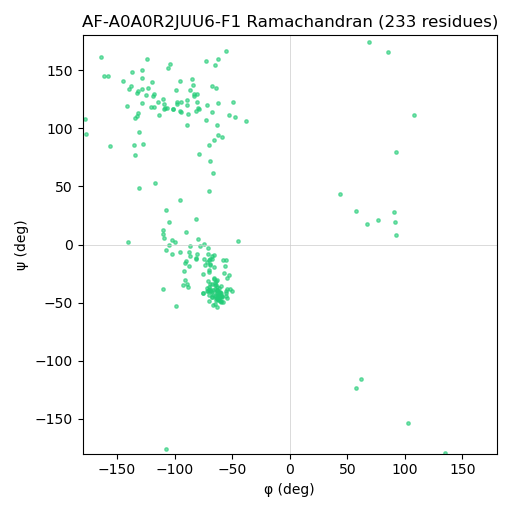
ATOM 870 O O . VAL A 1 111 ? 10.234 -7.162 -16.229 1.00 89.00 111 VAL A O 1
ATOM 873 N N . VAL A 1 112 ? 8.340 -7.077 -15.033 1.00 87.88 112 VAL A N 1
ATOM 874 C CA . VAL A 1 112 ? 8.006 -8.502 -15.135 1.00 87.88 112 VAL A CA 1
ATOM 875 C C . VAL A 1 112 ? 6.646 -8.633 -15.803 1.00 87.88 112 VAL A C 1
ATOM 877 O O . VAL A 1 112 ? 5.680 -8.013 -15.366 1.00 87.88 112 VAL A O 1
ATOM 880 N N . ARG A 1 113 ? 6.553 -9.453 -16.854 1.00 89.31 113 ARG A N 1
ATOM 881 C CA . ARG A 1 113 ? 5.331 -9.614 -17.655 1.00 89.31 113 ARG A CA 1
ATOM 882 C C . ARG A 1 113 ? 4.806 -11.041 -17.597 1.00 89.31 113 ARG A C 1
ATOM 884 O O . ARG A 1 113 ? 5.534 -11.992 -17.876 1.00 89.31 113 ARG A O 1
ATOM 891 N N . HIS A 1 114 ? 3.518 -11.175 -17.299 1.00 88.38 114 HIS A N 1
ATOM 892 C CA . HIS A 1 114 ? 2.782 -12.435 -17.274 1.00 88.38 114 HIS A CA 1
ATOM 893 C C . HIS A 1 114 ? 1.436 -12.271 -17.988 1.00 88.38 114 HIS A C 1
ATOM 895 O O . HIS A 1 114 ? 0.379 -12.151 -17.367 1.00 88.38 114 HIS A O 1
ATOM 901 N N . GLY A 1 115 ? 1.479 -12.262 -19.323 1.00 89.12 115 GLY A N 1
ATOM 902 C CA . GLY A 1 115 ? 0.303 -11.994 -20.149 1.00 89.12 115 GLY A CA 1
ATOM 903 C C . GLY A 1 115 ? -0.231 -10.591 -19.871 1.00 89.12 115 GLY A C 1
ATOM 904 O O . GLY A 1 115 ? 0.472 -9.613 -20.095 1.00 89.12 115 GLY A O 1
ATOM 905 N N . LYS A 1 116 ? -1.450 -10.512 -19.332 1.00 88.75 116 LYS A N 1
ATOM 906 C CA . LYS A 1 116 ? -2.121 -9.253 -18.973 1.00 88.75 116 LYS A CA 1
ATOM 907 C C . LYS A 1 116 ? -1.697 -8.670 -17.625 1.00 88.75 116 LYS A C 1
ATOM 909 O O . LYS A 1 116 ? -2.029 -7.528 -17.335 1.00 88.75 116 LYS A O 1
ATOM 914 N N . ALA A 1 117 ? -0.994 -9.442 -16.800 1.00 90.88 117 ALA A N 1
ATOM 915 C CA . ALA A 1 117 ? -0.479 -8.975 -15.521 1.00 90.88 117 ALA A CA 1
ATOM 916 C C . ALA A 1 117 ? 0.966 -8.492 -15.690 1.00 90.88 117 ALA A C 1
ATOM 918 O O . ALA A 1 117 ? 1.840 -9.249 -16.124 1.00 90.88 117 ALA A O 1
ATOM 919 N N . ILE A 1 118 ? 1.222 -7.240 -15.330 1.00 92.00 118 ILE A N 1
ATOM 920 C CA . ILE A 1 118 ? 2.512 -6.566 -15.469 1.00 92.00 118 ILE A CA 1
ATOM 921 C C . ILE A 1 118 ? 2.944 -6.065 -14.099 1.00 92.00 118 ILE A C 1
ATOM 923 O O . ILE A 1 118 ? 2.148 -5.512 -13.351 1.00 92.00 118 ILE A O 1
ATOM 927 N N . GLN A 1 119 ? 4.207 -6.276 -13.744 1.00 90.44 119 GLN A N 1
ATOM 928 C CA . GLN A 1 119 ? 4.783 -5.742 -12.517 1.00 90.44 119 GLN A CA 1
ATOM 929 C C . GLN A 1 119 ? 5.913 -4.790 -12.865 1.00 90.44 119 GLN A C 1
ATOM 931 O O . GLN A 1 119 ? 6.916 -5.208 -13.440 1.00 90.44 119 GLN A O 1
ATOM 936 N N . VAL A 1 120 ? 5.764 -3.529 -12.482 1.00 91.00 120 VAL A N 1
ATOM 937 C CA . VAL A 1 120 ? 6.782 -2.492 -12.641 1.00 91.00 120 VAL A CA 1
ATOM 938 C C . VAL A 1 120 ? 7.456 -2.292 -11.287 1.00 91.00 120 VAL A C 1
ATOM 940 O O . VAL A 1 120 ? 6.819 -1.928 -10.299 1.00 91.00 120 VAL A O 1
ATOM 943 N N . ILE A 1 121 ? 8.752 -2.583 -11.205 1.00 90.38 121 ILE A N 1
ATOM 944 C CA . ILE A 1 121 ? 9.532 -2.441 -9.977 1.00 90.38 121 ILE A CA 1
ATOM 945 C C . ILE A 1 121 ? 10.091 -1.020 -9.942 1.00 90.38 121 ILE A C 1
ATOM 947 O O . ILE A 1 121 ? 11.064 -0.728 -10.630 1.00 90.38 121 ILE A O 1
ATOM 951 N N . VAL A 1 122 ? 9.484 -0.148 -9.140 1.00 86.44 122 VAL A N 1
ATOM 952 C CA . VAL A 1 122 ? 9.847 1.279 -9.036 1.00 86.44 122 VAL A CA 1
ATOM 953 C C . VAL A 1 122 ? 10.857 1.515 -7.907 1.00 86.44 122 VAL A C 1
ATOM 955 O O . VAL A 1 122 ? 11.766 2.328 -8.046 1.00 86.44 122 VAL A O 1
ATOM 958 N N . GLY A 1 123 ? 10.748 0.763 -6.805 1.00 81.81 123 GLY A N 1
ATOM 959 C CA . GLY A 1 123 ? 11.536 0.972 -5.586 1.00 81.81 123 GLY A CA 1
ATOM 960 C C . GLY A 1 123 ? 10.731 1.671 -4.489 1.00 81.81 123 GLY A C 1
ATOM 961 O O . GLY A 1 123 ? 9.515 1.536 -4.443 1.00 81.81 123 GLY A O 1
ATOM 962 N N . LEU A 1 124 ? 11.406 2.391 -3.589 1.00 80.75 124 LEU A N 1
ATOM 963 C CA . LEU A 1 124 ? 10.773 3.032 -2.421 1.00 80.75 124 LEU A CA 1
ATOM 964 C C . LEU A 1 124 ? 9.796 4.162 -2.790 1.00 80.75 124 LEU A C 1
ATOM 966 O O . LEU A 1 124 ? 8.935 4.498 -1.989 1.00 80.75 124 LEU A O 1
ATOM 970 N N . ASP A 1 125 ? 9.907 4.697 -4.007 1.00 80.56 125 ASP A N 1
ATOM 971 C CA . ASP A 1 125 ? 9.088 5.803 -4.521 1.00 80.56 125 ASP A CA 1
ATOM 972 C C . ASP A 1 125 ? 7.690 5.352 -5.013 1.00 80.56 125 ASP A C 1
ATOM 974 O O . ASP A 1 125 ? 6.954 6.119 -5.633 1.00 80.56 125 ASP A O 1
ATOM 978 N N . VAL A 1 126 ? 7.340 4.073 -4.840 1.00 84.00 126 VAL A N 1
ATOM 979 C CA . VAL A 1 126 ? 6.148 3.462 -5.450 1.00 84.00 126 VAL A CA 1
ATOM 980 C C . VAL A 1 126 ? 4.835 4.078 -4.963 1.00 84.00 126 VAL A C 1
ATOM 982 O O . VAL A 1 126 ? 3.914 4.234 -5.760 1.00 84.00 126 VAL A O 1
ATOM 985 N N . ALA A 1 127 ? 4.761 4.450 -3.683 1.00 80.62 127 ALA A N 1
ATOM 986 C CA . ALA A 1 127 ? 3.563 5.029 -3.084 1.00 80.62 127 ALA A CA 1
ATOM 987 C C . ALA A 1 127 ? 3.278 6.419 -3.667 1.00 80.62 127 ALA A C 1
ATOM 989 O O . ALA A 1 127 ? 2.163 6.690 -4.101 1.00 80.62 127 ALA A O 1
ATOM 990 N N . GLN A 1 128 ? 4.316 7.254 -3.786 1.00 81.12 128 GLN A N 1
ATOM 991 C CA . GLN A 1 128 ? 4.206 8.598 -4.356 1.00 81.12 128 GLN A CA 1
ATOM 992 C C . GLN A 1 128 ? 3.830 8.541 -5.837 1.00 81.12 128 GLN A C 1
ATOM 994 O O . GLN A 1 128 ? 3.045 9.350 -6.317 1.00 81.12 128 GLN A O 1
ATOM 999 N N . VAL A 1 129 ? 4.370 7.571 -6.582 1.00 84.56 129 VAL A N 1
ATOM 1000 C CA . VAL A 1 129 ? 3.996 7.394 -7.989 1.00 84.56 129 VAL A CA 1
ATOM 1001 C C . VAL A 1 129 ? 2.552 6.907 -8.127 1.00 84.56 129 VAL A C 1
ATOM 1003 O O . VAL A 1 129 ? 1.856 7.402 -9.008 1.00 84.56 129 VAL A O 1
ATOM 1006 N N . LEU A 1 130 ? 2.078 5.989 -7.273 1.00 85.81 130 LEU A N 1
ATOM 1007 C CA . LEU A 1 130 ? 0.679 5.543 -7.299 1.00 85.81 130 LEU A CA 1
ATOM 1008 C C . LEU A 1 130 ? -0.280 6.708 -7.030 1.00 85.81 130 LEU A C 1
ATOM 1010 O O . LEU A 1 130 ? -1.232 6.873 -7.785 1.00 85.81 130 LEU A O 1
ATOM 1014 N N . GLU A 1 131 ? -0.002 7.526 -6.014 1.00 81.69 131 GLU A N 1
ATOM 1015 C CA . GLU A 1 131 ? -0.800 8.715 -5.685 1.00 81.69 131 GLU A CA 1
ATOM 1016 C C . GLU A 1 131 ? -0.939 9.633 -6.909 1.00 81.69 131 GLU A C 1
ATOM 1018 O O . GLU A 1 131 ? -2.039 10.026 -7.286 1.00 81.69 131 GLU A O 1
ATOM 1023 N N . LYS A 1 132 ? 0.164 9.890 -7.625 1.00 82.12 132 LYS A N 1
ATOM 1024 C CA . LYS A 1 132 ? 0.125 10.717 -8.841 1.00 82.12 132 LYS A CA 1
ATOM 1025 C C . LYS A 1 132 ? -0.556 10.038 -10.020 1.00 82.12 132 LYS A C 1
ATOM 1027 O O . LYS A 1 132 ? -1.184 10.723 -10.821 1.00 82.12 132 LYS A O 1
ATOM 1032 N N . ILE A 1 133 ? -0.478 8.714 -10.134 1.00 85.06 133 ILE A N 1
ATOM 1033 C CA . ILE A 1 133 ? -1.276 7.970 -11.114 1.00 85.06 133 ILE A CA 1
ATOM 1034 C C . ILE A 1 133 ? -2.768 8.127 -10.796 1.00 85.06 133 ILE A C 1
ATOM 1036 O O . ILE A 1 133 ? -3.553 8.346 -11.715 1.00 85.06 133 ILE A O 1
ATOM 1040 N N . GLN A 1 134 ? -3.154 8.070 -9.521 1.00 81.44 134 GLN A N 1
ATOM 1041 C CA . GLN A 1 134 ? -4.535 8.247 -9.082 1.00 81.44 134 GLN A CA 1
ATOM 1042 C C . GLN A 1 134 ? -5.053 9.656 -9.388 1.00 81.44 134 GLN A C 1
ATOM 1044 O O . GLN A 1 134 ? -6.093 9.775 -10.033 1.00 81.44 134 GLN A O 1
ATOM 1049 N N . ASP A 1 135 ? -4.282 10.694 -9.052 1.00 78.50 135 ASP A N 1
ATOM 1050 C CA . ASP A 1 135 ? -4.598 12.093 -9.379 1.00 78.50 135 ASP A CA 1
ATOM 1051 C C . ASP A 1 135 ? -4.815 12.287 -10.896 1.00 78.50 135 ASP A C 1
ATOM 1053 O O . ASP A 1 135 ? -5.729 12.982 -11.340 1.00 78.50 135 ASP A O 1
ATOM 1057 N N . LEU A 1 136 ? -3.982 11.651 -11.729 1.00 78.75 136 LEU A N 1
ATOM 1058 C CA . LEU A 1 136 ? -4.076 11.747 -13.192 1.00 78.75 136 LEU A CA 1
ATOM 1059 C C . LEU A 1 136 ? -5.240 10.931 -13.779 1.00 78.75 136 LEU A C 1
ATOM 1061 O O . LEU A 1 136 ? -5.734 11.253 -14.864 1.00 78.75 136 LEU A O 1
ATOM 1065 N N . LEU A 1 137 ? -5.676 9.880 -13.083 1.00 76.81 137 LEU A N 1
ATOM 1066 C CA . LEU A 1 137 ? -6.738 8.969 -13.509 1.00 76.81 137 LEU A CA 1
ATOM 1067 C C . LEU A 1 137 ? -8.094 9.259 -12.857 1.00 76.81 137 LEU A C 1
ATOM 1069 O O . LEU A 1 137 ? -9.050 8.573 -13.199 1.00 76.81 137 LEU A O 1
ATOM 1073 N N . GLU A 1 138 ? -8.226 10.294 -12.022 1.00 66.81 138 GLU A N 1
ATOM 1074 C CA . GLU A 1 138 ? -9.440 10.642 -11.252 1.00 66.81 138 GLU A CA 1
ATOM 1075 C C . GLU A 1 138 ? -10.714 10.833 -12.119 1.00 66.81 138 GLU A C 1
ATOM 1077 O O . GLU A 1 138 ? -11.835 10.821 -11.620 1.00 66.81 138 GLU A O 1
ATOM 1082 N N . ASN A 1 139 ? -10.567 10.947 -13.447 1.00 56.72 139 ASN A N 1
ATOM 1083 C CA . ASN A 1 139 ? -11.665 11.017 -14.424 1.00 56.72 139 ASN A CA 1
ATOM 1084 C C . ASN A 1 139 ? -11.813 9.762 -15.319 1.00 56.72 139 ASN A C 1
ATOM 1086 O O . ASN A 1 139 ? -12.496 9.814 -16.343 1.00 56.72 139 ASN A O 1
ATOM 1090 N N . SER A 1 140 ? -11.143 8.657 -14.988 1.00 54.50 140 SER A N 1
ATOM 1091 C CA . SER A 1 140 ? -11.108 7.410 -15.763 1.00 54.50 140 SER A CA 1
ATOM 1092 C C . SER A 1 140 ? -11.658 6.247 -14.930 1.00 54.50 140 SER A C 1
ATOM 1094 O O . SER A 1 140 ? -11.334 6.138 -13.755 1.00 54.50 140 SER A O 1
ATOM 1096 N N . ASP A 1 141 ? -12.449 5.350 -15.533 1.00 58.06 141 ASP A N 1
ATOM 1097 C CA . ASP A 1 141 ? -13.047 4.158 -14.889 1.00 58.06 141 ASP A CA 1
ATOM 1098 C C . ASP A 1 141 ? -12.007 3.057 -14.542 1.00 58.06 141 ASP A C 1
ATOM 1100 O O . ASP A 1 141 ? -12.185 1.885 -14.887 1.00 58.06 141 ASP A O 1
ATOM 1104 N N . VAL A 1 142 ? -10.872 3.420 -13.944 1.00 61.34 142 VAL A N 1
ATOM 1105 C CA . VAL A 1 142 ? -9.773 2.508 -13.594 1.00 61.34 142 VAL A CA 1
ATOM 1106 C C . VAL A 1 142 ? -9.873 2.142 -12.117 1.00 61.34 142 VAL A C 1
ATOM 1108 O O . VAL A 1 142 ? -10.037 3.020 -11.273 1.00 61.34 142 VAL A O 1
ATOM 1111 N N . ASN A 1 143 ? -9.759 0.852 -11.795 1.00 60.00 143 ASN A N 1
ATOM 1112 C CA . ASN A 1 143 ? -9.727 0.397 -10.408 1.00 60.00 143 ASN A CA 1
ATOM 1113 C C . ASN A 1 143 ? -8.299 0.578 -9.859 1.00 60.00 143 ASN A C 1
ATOM 1115 O O . ASN A 1 143 ? -7.347 0.010 -10.391 1.00 60.00 143 ASN A O 1
ATOM 1119 N N . ILE A 1 144 ? -8.127 1.461 -8.875 1.00 66.62 144 ILE A N 1
ATOM 1120 C CA . ILE A 1 144 ? -6.823 1.838 -8.309 1.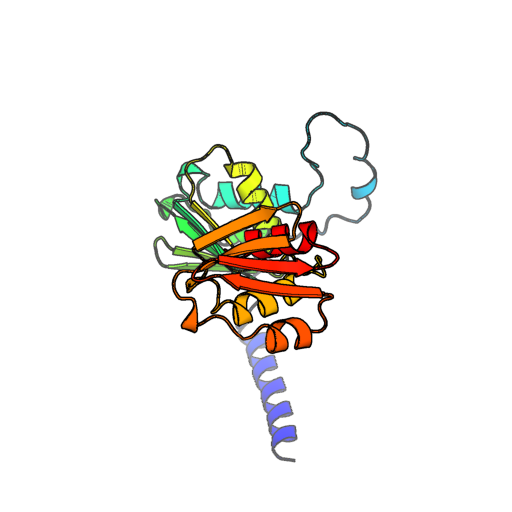00 66.62 144 ILE A CA 1
ATOM 1121 C C . ILE A 1 144 ? -6.860 1.489 -6.826 1.00 66.62 144 ILE A C 1
ATOM 1123 O O . ILE A 1 144 ? -7.677 2.027 -6.084 1.00 66.62 144 ILE A O 1
ATOM 1127 N N . SER A 1 145 ? -5.981 0.589 -6.397 1.00 60.75 145 SER A N 1
ATOM 1128 C CA . SER A 1 145 ? -5.862 0.134 -5.012 1.00 60.75 145 SER A CA 1
ATOM 1129 C C . SER A 1 145 ? -4.416 0.253 -4.519 1.00 60.75 145 SER A C 1
ATOM 1131 O O . SER A 1 145 ? -3.457 0.165 -5.282 1.00 60.75 145 SER A O 1
ATOM 1133 N N . SER A 1 146 ? -4.218 0.472 -3.225 1.00 52.28 146 SER A N 1
ATOM 1134 C CA . SER A 1 146 ? -2.899 0.439 -2.589 1.00 52.28 146 SER A CA 1
ATOM 1135 C C . SER A 1 146 ? -2.873 -0.746 -1.625 1.00 52.28 146 SER A C 1
ATOM 1137 O O . SER A 1 146 ? -3.589 -0.733 -0.632 1.00 52.28 146 SER A O 1
ATOM 1139 N N . GLU A 1 147 ? -2.084 -1.795 -1.902 1.00 52.91 147 GLU A N 1
ATOM 1140 C CA . GLU A 1 147 ? -1.854 -2.892 -0.934 1.00 52.91 147 GLU A CA 1
ATOM 1141 C C . GLU A 1 147 ? -0.788 -2.496 0.110 1.00 52.91 147 GLU A C 1
ATOM 1143 O O . GLU A 1 147 ? -0.550 -3.232 1.067 1.00 52.91 147 GLU A O 1
ATOM 1148 N N . ALA A 1 148 ? -0.117 -1.351 -0.069 1.00 44.97 148 ALA A N 1
ATOM 1149 C CA . ALA A 1 148 ? 0.870 -0.813 0.857 1.00 44.97 148 ALA A CA 1
ATOM 1150 C C . ALA A 1 148 ? 0.576 0.667 1.152 1.00 44.97 148 ALA A C 1
ATOM 1152 O O . ALA A 1 148 ? 1.028 1.543 0.420 1.00 44.97 148 ALA A O 1
ATOM 1153 N N . ALA A 1 149 ? -0.116 0.886 2.276 1.00 43.28 149 ALA A N 1
ATOM 1154 C CA . ALA A 1 149 ? -0.443 2.152 2.938 1.00 43.28 149 ALA A CA 1
ATOM 1155 C C . ALA A 1 149 ? -1.792 2.809 2.562 1.00 43.28 149 ALA A C 1
ATOM 1157 O O . ALA A 1 149 ? -1.831 3.809 1.855 1.00 43.28 149 ALA A O 1
ATOM 1158 N N . GLU A 1 150 ? -2.885 2.311 3.146 1.00 39.91 150 GLU A N 1
ATOM 1159 C CA . GLU A 1 150 ? -3.550 3.083 4.210 1.00 39.91 150 GLU A CA 1
ATOM 1160 C C . GLU A 1 150 ? -2.726 2.872 5.488 1.00 39.91 150 GLU A C 1
ATOM 1162 O O . GLU A 1 150 ? -2.966 1.990 6.305 1.00 39.91 150 GLU A O 1
ATOM 1167 N N . ASP A 1 151 ? -1.611 3.582 5.570 1.00 42.97 151 ASP A N 1
ATOM 1168 C CA . ASP A 1 151 ? -0.805 3.683 6.775 1.00 42.97 151 ASP A CA 1
ATOM 1169 C C . ASP A 1 151 ? -0.491 5.163 6.865 1.00 42.97 151 ASP A C 1
ATOM 1171 O O . ASP A 1 151 ? 0.514 5.650 6.345 1.00 42.97 151 ASP A O 1
ATOM 1175 N N . ASN A 1 152 ? -1.419 5.904 7.466 1.00 42.75 152 ASN A N 1
ATOM 1176 C CA . ASN A 1 152 ? -1.120 7.219 8.013 1.00 42.75 152 ASN A CA 1
ATOM 1177 C C . ASN A 1 152 ? -0.158 7.017 9.203 1.00 42.75 152 ASN A C 1
ATOM 1179 O O . ASN A 1 152 ? -0.490 7.338 10.337 1.00 42.75 152 ASN A O 1
ATOM 1183 N N . SER A 1 153 ? 1.038 6.455 8.981 1.00 47.56 153 SER A N 1
ATOM 1184 C CA . SER A 1 153 ? 2.026 6.184 10.035 1.00 47.56 153 SER A CA 1
ATOM 1185 C C . SER A 1 153 ? 2.677 7.453 10.589 1.00 47.56 153 SER A C 1
ATOM 1187 O O . SER A 1 153 ? 3.440 7.378 11.550 1.00 47.56 153 SER A O 1
ATOM 1189 N N . ASP A 1 154 ? 2.416 8.609 9.972 1.00 49.31 154 ASP A N 1
ATOM 1190 C CA . ASP A 1 154 ? 2.767 9.919 10.527 1.00 49.31 154 ASP A CA 1
ATOM 1191 C C . ASP A 1 154 ? 1.682 10.460 11.473 1.00 49.31 154 ASP A C 1
ATOM 1193 O O . ASP A 1 154 ? 1.933 11.430 12.193 1.00 49.31 154 ASP A O 1
ATOM 1197 N N . ASP A 1 155 ? 0.505 9.825 11.522 1.00 59.25 155 ASP A N 1
ATOM 1198 C CA . ASP A 1 155 ? -0.509 10.121 12.520 1.00 59.25 155 ASP A CA 1
ATOM 1199 C C . ASP A 1 155 ? -0.263 9.258 13.781 1.00 59.25 155 ASP A C 1
ATOM 1201 O O . ASP A 1 155 ? -0.422 8.031 13.740 1.00 59.25 155 ASP A O 1
ATOM 1205 N N . PRO A 1 156 ? 0.114 9.860 14.931 1.00 67.69 156 PRO A N 1
ATOM 1206 C CA . PRO A 1 156 ? 0.309 9.127 16.185 1.00 67.69 156 PRO A CA 1
ATOM 1207 C C . PRO A 1 156 ? -0.939 8.353 16.656 1.00 67.69 156 PRO A C 1
ATOM 1209 O O . PRO A 1 156 ? -0.826 7.500 17.544 1.00 67.69 156 PRO A O 1
ATOM 1212 N N . TYR A 1 157 ? -2.116 8.614 16.079 1.00 79.19 157 TYR A N 1
ATOM 1213 C CA . TYR A 1 157 ? -3.366 7.931 16.402 1.00 79.19 157 TYR A CA 1
ATOM 1214 C C . TYR A 1 157 ? -3.597 6.649 15.606 1.00 79.19 157 TYR A C 1
ATOM 1216 O O . TYR A 1 157 ? -4.343 5.803 16.086 1.00 79.19 157 TYR A O 1
ATOM 1224 N N . HIS A 1 158 ? -2.922 6.430 14.471 1.00 78.44 158 HIS A N 1
ATOM 1225 C CA . HIS A 1 158 ? -3.1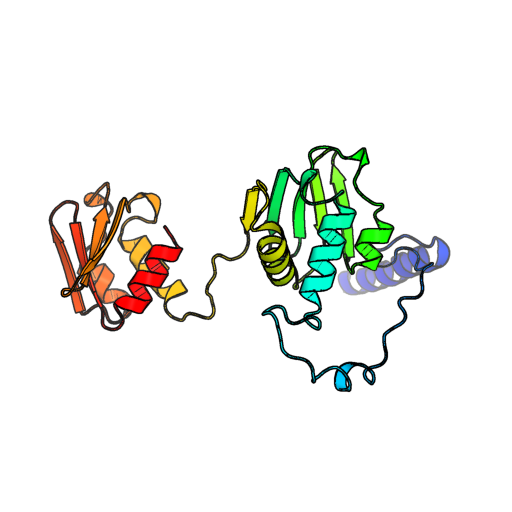49 5.255 13.619 1.00 78.44 158 HIS A CA 1
ATOM 1226 C C . HIS A 1 158 ? -2.801 3.942 14.344 1.00 78.44 158 HIS A C 1
ATOM 1228 O O . HIS A 1 158 ? -3.630 3.052 14.518 1.00 78.44 158 HIS A O 1
ATOM 1234 N N . GLN A 1 159 ? -1.588 3.829 14.887 1.00 78.69 159 GLN A N 1
ATOM 1235 C CA . GLN A 1 159 ? -1.196 2.620 15.620 1.00 78.69 159 GLN A CA 1
ATOM 1236 C C . GLN A 1 159 ? -2.035 2.417 16.894 1.00 78.69 159 GLN A C 1
ATOM 1238 O O . GLN A 1 159 ? -2.358 1.292 17.269 1.00 78.69 159 GLN A O 1
ATOM 1243 N N . SER A 1 160 ? -2.413 3.515 17.545 1.00 84.50 160 SER A N 1
ATOM 1244 C CA . SER A 1 160 ? -3.229 3.508 18.758 1.00 84.50 160 SER A CA 1
ATOM 1245 C C . SER A 1 160 ? -4.678 3.075 18.482 1.00 84.50 160 SER A C 1
ATOM 1247 O O . SER A 1 160 ? -5.258 2.313 19.253 1.00 84.50 160 SER A O 1
ATOM 1249 N N . ALA A 1 161 ? -5.251 3.502 17.356 1.00 87.50 161 ALA A N 1
ATOM 1250 C CA . ALA A 1 161 ? -6.585 3.122 16.901 1.00 87.50 161 ALA A CA 1
ATOM 1251 C C . ALA A 1 161 ? -6.687 1.628 16.545 1.00 87.50 161 ALA A C 1
ATOM 1253 O O . ALA A 1 161 ? -7.736 1.030 16.787 1.00 87.50 161 ALA A O 1
ATOM 1254 N N . GLN A 1 162 ? -5.599 0.987 16.093 1.00 86.06 162 GLN A N 1
ATOM 1255 C CA . GLN A 1 162 ? -5.576 -0.472 15.909 1.00 86.06 162 GLN A CA 1
ATOM 1256 C C . GLN A 1 162 ? -5.837 -1.228 17.216 1.00 86.06 162 GLN A C 1
ATOM 1258 O O . GLN A 1 162 ? -6.624 -2.168 17.223 1.00 86.06 162 GLN A O 1
ATOM 1263 N N . PHE A 1 163 ? -5.256 -0.797 18.340 1.00 88.50 163 PHE A N 1
ATOM 1264 C CA . PHE A 1 163 ? -5.528 -1.437 19.632 1.00 88.50 163 PHE A CA 1
ATOM 1265 C C . PHE A 1 163 ? -6.988 -1.272 20.067 1.00 88.50 163 PHE A C 1
ATOM 1267 O O . PHE A 1 163 ? -7.567 -2.183 20.654 1.00 88.50 163 PHE A O 1
ATOM 1274 N N . ILE A 1 164 ? -7.601 -0.127 19.748 1.00 89.00 164 ILE A N 1
ATOM 1275 C CA . ILE A 1 164 ? -9.029 0.099 19.995 1.00 89.00 164 ILE A CA 1
ATOM 1276 C C . ILE A 1 164 ? -9.870 -0.859 19.141 1.00 89.00 164 ILE A C 1
ATOM 1278 O O . ILE A 1 164 ? -10.810 -1.463 19.656 1.00 89.00 164 ILE A O 1
ATOM 1282 N N . LEU A 1 165 ? -9.525 -1.034 17.861 1.00 88.62 165 LEU A N 1
ATOM 1283 C CA . LEU A 1 165 ? -10.190 -1.983 16.965 1.00 88.62 165 LEU A CA 1
ATOM 1284 C C . LEU A 1 165 ? -10.030 -3.431 17.426 1.00 88.62 165 LEU A C 1
ATOM 1286 O O . LEU A 1 165 ? -11.005 -4.178 17.404 1.00 88.62 165 LEU A O 1
ATOM 1290 N N . ASP A 1 166 ? -8.844 -3.828 17.879 1.00 87.19 166 ASP A N 1
ATOM 1291 C CA . ASP A 1 166 ? -8.600 -5.166 18.420 1.00 87.19 166 ASP A CA 1
ATOM 1292 C C . ASP A 1 166 ? -9.507 -5.440 19.624 1.00 87.19 166 ASP A C 1
ATOM 1294 O O . ASP A 1 166 ? -10.178 -6.474 19.662 1.00 87.19 166 ASP A O 1
ATOM 1298 N N . SER A 1 167 ? -9.636 -4.474 20.538 1.00 89.75 167 SER A N 1
ATOM 1299 C CA . SER A 1 167 ? -10.554 -4.573 21.677 1.00 89.75 167 SER A CA 1
ATOM 1300 C C . SER A 1 167 ? -12.038 -4.516 21.297 1.00 89.75 167 SER A C 1
ATOM 1302 O O . SER A 1 167 ? -12.889 -4.922 22.085 1.00 89.75 167 SER A O 1
ATOM 1304 N N . LEU A 1 168 ? -12.387 -4.059 20.093 1.00 89.81 168 LEU A N 1
ATOM 1305 C CA . LEU A 1 168 ? -13.752 -4.121 19.554 1.00 89.81 168 LEU A CA 1
ATOM 1306 C C . LEU A 1 168 ? -14.057 -5.448 18.840 1.00 89.81 168 LEU A C 1
ATOM 1308 O O . LEU A 1 168 ? -15.180 -5.632 18.370 1.00 89.81 168 LEU A O 1
ATOM 1312 N N . GLY A 1 169 ? -13.098 -6.374 18.756 1.00 83.81 169 GLY A N 1
ATOM 1313 C CA . GLY A 1 169 ? -13.237 -7.623 18.007 1.00 83.81 169 GLY A CA 1
ATOM 1314 C C . GLY A 1 169 ? -12.765 -7.519 16.555 1.00 83.81 169 GLY A C 1
ATOM 1315 O O . GLY A 1 169 ? -13.245 -8.267 15.704 1.00 83.81 169 GLY A O 1
ATOM 1316 N N . THR A 1 170 ? -11.810 -6.626 16.266 1.00 84.00 170 THR A N 1
ATOM 1317 C CA . THR A 1 170 ? -11.242 -6.304 14.939 1.00 84.00 170 THR A CA 1
ATOM 1318 C C . THR A 1 170 ? -12.212 -5.588 13.986 1.00 84.00 170 THR A C 1
ATOM 1320 O O . THR A 1 170 ? -13.404 -5.455 14.263 1.00 84.00 170 THR A O 1
ATOM 1323 N N . HIS A 1 171 ? -11.719 -5.165 12.813 1.00 79.50 171 HIS A N 1
ATOM 1324 C CA . HIS A 1 171 ? -12.517 -4.511 11.760 1.00 79.50 171 HIS A CA 1
ATOM 1325 C C . HIS A 1 171 ? -13.750 -5.328 11.329 1.00 79.50 171 HIS A C 1
ATOM 1327 O O . HIS A 1 171 ? -14.774 -4.766 10.962 1.00 79.50 171 HIS A O 1
ATOM 1333 N N . THR A 1 172 ? -13.701 -6.662 11.429 1.00 84.75 172 THR A N 1
ATOM 1334 C CA . THR A 1 172 ? -14.822 -7.533 11.026 1.00 84.75 172 THR A CA 1
ATOM 1335 C C . THR A 1 172 ? -16.038 -7.451 11.954 1.00 84.75 172 THR A C 1
ATOM 1337 O O . THR A 1 172 ? -17.163 -7.744 11.533 1.00 84.75 172 THR A O 1
ATOM 1340 N N . ASN A 1 173 ? -15.839 -7.044 13.211 1.00 88.44 173 ASN A N 1
ATOM 1341 C CA . ASN A 1 173 ? -16.923 -6.914 14.176 1.00 88.44 173 ASN A CA 1
ATOM 1342 C C . ASN A 1 173 ? -17.554 -5.515 14.173 1.00 88.44 173 ASN A C 1
ATOM 1344 O O . ASN A 1 173 ? -18.646 -5.342 14.709 1.00 88.44 173 ASN A O 1
ATOM 1348 N N . VAL A 1 174 ? -16.921 -4.520 13.552 1.00 88.69 174 VAL A N 1
ATOM 1349 C CA . VAL A 1 174 ? -17.434 -3.148 13.504 1.00 88.69 174 VAL A CA 1
ATOM 1350 C C . VAL A 1 174 ? -18.393 -2.980 12.323 1.00 88.69 174 VAL A C 1
ATOM 1352 O O . VAL A 1 174 ? -18.124 -3.417 11.209 1.00 88.69 174 VAL A O 1
ATOM 1355 N N . LYS A 1 175 ? -19.557 -2.375 12.572 1.00 88.75 175 LYS A N 1
ATOM 1356 C CA . LYS A 1 175 ? -20.622 -2.166 11.578 1.00 88.75 175 LYS A CA 1
ATOM 1357 C C . LYS A 1 175 ? -20.797 -0.705 11.174 1.00 88.75 175 LYS A C 1
ATOM 1359 O O . LYS A 1 175 ? -21.149 -0.432 10.033 1.00 88.75 175 LYS A O 1
ATOM 1364 N N . ASP A 1 176 ? -20.675 0.205 12.131 1.00 88.81 176 ASP A N 1
ATOM 1365 C CA . ASP A 1 176 ? -20.877 1.643 11.941 1.00 88.81 176 ASP A CA 1
ATOM 1366 C C . ASP A 1 176 ? -20.133 2.387 13.051 1.00 88.81 176 ASP A C 1
ATOM 1368 O O . ASP A 1 176 ? -20.114 1.915 14.193 1.00 88.81 176 ASP A O 1
ATOM 1372 N N . ILE A 1 177 ? -19.571 3.552 12.745 1.00 91.56 177 ILE A N 1
ATOM 1373 C CA . ILE A 1 177 ? -18.927 4.424 13.730 1.00 91.56 177 ILE A CA 1
ATOM 1374 C C . ILE A 1 177 ? -19.483 5.838 13.622 1.00 91.56 177 ILE A C 1
ATOM 1376 O O . ILE A 1 177 ? -19.800 6.327 12.541 1.00 91.56 177 ILE A O 1
ATOM 1380 N N . LYS A 1 178 ? -19.639 6.511 14.763 1.00 91.31 178 LYS A N 1
ATOM 1381 C CA . LYS A 1 178 ? -20.124 7.891 14.827 1.00 91.31 178 LYS A CA 1
ATOM 1382 C C . LYS A 1 178 ? -19.367 8.684 15.864 1.00 91.31 178 LYS A C 1
ATOM 1384 O O . LYS A 1 178 ? -19.236 8.269 17.013 1.00 91.31 178 LYS A O 1
ATOM 1389 N N . ASN A 1 179 ? -18.971 9.881 15.471 1.00 90.25 179 ASN A N 1
ATOM 1390 C CA . ASN A 1 179 ? -18.453 10.887 16.373 1.00 90.25 179 ASN A CA 1
ATOM 1391 C C . ASN A 1 179 ? -19.635 11.588 17.082 1.00 90.25 179 ASN A C 1
ATOM 1393 O O . ASN A 1 179 ? -20.506 12.158 16.422 1.00 90.25 179 ASN A O 1
ATOM 1397 N N . THR A 1 180 ? -19.729 11.488 18.412 1.00 88.94 180 THR A N 1
ATOM 1398 C CA . THR A 1 180 ? -20.826 12.075 19.211 1.00 88.94 180 THR A CA 1
ATOM 1399 C C . THR A 1 180 ? -20.284 13.010 20.286 1.00 88.94 180 THR A C 1
ATOM 1401 O O . THR A 1 180 ? -19.155 12.842 20.725 1.00 88.94 180 THR A O 1
ATOM 1404 N N . ASP A 1 181 ? -21.092 13.930 20.819 1.00 83.69 181 ASP A N 1
ATOM 1405 C CA . ASP A 1 181 ? -20.652 14.843 21.896 1.00 83.69 181 ASP A CA 1
ATOM 1406 C C . ASP A 1 181 ? -20.116 14.121 23.156 1.00 83.69 181 ASP A C 1
ATOM 1408 O O . ASP A 1 181 ? -19.427 14.720 23.979 1.00 83.69 181 ASP A O 1
ATOM 1412 N N . ASN A 1 182 ? -20.441 12.832 23.313 1.00 82.62 182 ASN A N 1
ATOM 1413 C CA . ASN A 1 182 ? -20.117 12.006 24.473 1.00 82.62 182 ASN A CA 1
ATOM 1414 C C . ASN A 1 182 ? -19.063 10.917 24.202 1.00 82.62 182 ASN A C 1
ATOM 1416 O O . ASN A 1 182 ? -18.898 10.055 25.068 1.00 82.62 182 ASN A O 1
ATOM 1420 N N . GLY A 1 183 ? -18.399 10.906 23.044 1.00 90.19 183 GLY A N 1
ATOM 1421 C CA . GLY A 1 183 ? -17.430 9.868 22.676 1.00 90.19 183 GLY A CA 1
ATOM 1422 C C . GLY A 1 183 ? -17.581 9.348 21.246 1.00 90.19 183 GLY A C 1
ATOM 1423 O O . GLY A 1 183 ? -18.489 9.735 20.504 1.00 90.19 183 GLY A O 1
ATOM 1424 N N . ILE A 1 184 ? -16.720 8.396 20.894 1.00 92.31 184 ILE A N 1
ATOM 1425 C CA . ILE A 1 184 ? -16.841 7.590 19.676 1.00 92.31 184 ILE A CA 1
ATOM 1426 C C . ILE A 1 184 ? -17.886 6.501 19.934 1.00 92.31 184 ILE A C 1
ATOM 1428 O O . ILE A 1 184 ? -17.696 5.658 20.808 1.00 92.31 184 ILE A O 1
ATOM 1432 N N . SER A 1 185 ? -18.999 6.524 19.201 1.00 93.12 185 SER A N 1
ATOM 1433 C CA . SER A 1 185 ? -20.036 5.489 19.246 1.00 93.12 185 SER A CA 1
ATOM 1434 C C . SER A 1 185 ? -19.773 4.468 18.145 1.00 93.12 185 SER A C 1
ATOM 1436 O O . SER A 1 185 ? -19.894 4.786 16.966 1.00 93.12 185 SER A O 1
ATOM 1438 N N . VAL A 1 186 ? -19.453 3.240 18.530 1.00 93.31 186 VAL A N 1
ATOM 1439 C CA . VAL A 1 186 ? -19.183 2.113 17.638 1.00 93.31 186 VAL A CA 1
ATOM 1440 C C . VAL A 1 186 ? -20.332 1.118 17.734 1.00 93.31 186 VAL A C 1
ATOM 1442 O O . VAL A 1 186 ? -20.617 0.577 18.800 1.00 93.31 186 VAL A O 1
ATOM 1445 N N . THR A 1 187 ? -20.987 0.848 16.610 1.00 93.06 187 THR A N 1
ATOM 1446 C CA . THR A 1 187 ? -21.956 -0.244 16.499 1.00 93.06 187 THR A CA 1
ATOM 1447 C C . THR A 1 187 ? -21.221 -1.509 16.087 1.00 93.06 187 THR A C 1
ATOM 1449 O O . THR A 1 187 ? -20.634 -1.549 15.009 1.00 93.06 187 THR A O 1
ATOM 1452 N N . VAL A 1 188 ? -21.286 -2.550 16.912 1.00 92.75 188 VAL A N 1
ATOM 1453 C CA . VAL A 1 188 ? -20.664 -3.853 16.649 1.00 92.75 188 VAL A CA 1
ATOM 1454 C C . VAL A 1 188 ? -21.691 -4.903 16.220 1.00 92.75 188 VAL A C 1
ATOM 1456 O O . VAL A 1 188 ? -22.882 -4.801 16.532 1.00 92.75 188 VAL A O 1
ATOM 1459 N N . ASN A 1 189 ? -21.248 -5.925 15.492 1.00 91.06 189 ASN A N 1
ATOM 1460 C CA . ASN A 1 189 ? -22.073 -7.056 15.069 1.00 91.06 189 ASN A CA 1
ATOM 1461 C C . ASN A 1 189 ? -22.330 -8.022 16.233 1.00 91.06 189 ASN A C 1
ATOM 1463 O O . ASN A 1 189 ? -23.462 -8.472 16.420 1.00 91.06 189 ASN A O 1
ATOM 1467 N N . ASP A 1 190 ? -21.299 -8.284 17.032 1.00 90.62 190 ASP A N 1
ATOM 1468 C CA . ASP A 1 190 ? -21.314 -9.209 18.156 1.00 90.62 190 ASP A CA 1
ATOM 1469 C C . ASP A 1 190 ? -20.685 -8.562 19.405 1.00 90.62 190 ASP A C 1
ATOM 1471 O O . ASP A 1 190 ? -19.474 -8.321 19.441 1.00 90.62 190 ASP A O 1
ATOM 1475 N N . PRO A 1 191 ? -21.483 -8.255 20.442 1.00 89.69 191 PRO A N 1
ATOM 1476 C CA . PRO A 1 191 ? -20.971 -7.643 21.660 1.00 89.69 191 PRO A CA 1
ATOM 1477 C C . PRO A 1 191 ? -20.139 -8.597 22.525 1.00 89.69 191 PRO A C 1
ATOM 1479 O O . PRO A 1 191 ? -19.424 -8.120 23.399 1.00 89.69 191 PRO A O 1
ATOM 1482 N N . GLU A 1 192 ? -20.194 -9.918 22.306 1.00 89.62 192 GLU A N 1
ATOM 1483 C CA . GLU A 1 192 ? -19.380 -10.877 23.072 1.00 89.62 192 GLU A CA 1
ATOM 1484 C C . GLU A 1 192 ? -17.899 -10.859 22.663 1.00 89.62 192 GLU A C 1
ATOM 1486 O O . GLU A 1 192 ? -17.047 -11.328 23.415 1.00 89.62 192 GLU A O 1
ATOM 1491 N N . GLN A 1 193 ? -17.589 -10.305 21.487 1.00 88.94 193 GLN A N 1
ATOM 1492 C CA . GLN A 1 193 ? -16.220 -10.134 20.989 1.00 88.94 193 GLN A CA 1
ATOM 1493 C C . GLN A 1 193 ? -15.574 -8.821 21.445 1.00 88.94 193 GLN A C 1
ATOM 1495 O O . GLN A 1 193 ? -14.394 -8.605 21.187 1.00 88.94 193 GLN A O 1
ATOM 1500 N N . VAL A 1 194 ? -16.342 -7.944 22.098 1.00 91.00 194 VAL A N 1
ATOM 1501 C CA . VAL A 1 194 ? -15.835 -6.685 22.639 1.00 91.00 194 VAL A CA 1
ATOM 1502 C C . VAL A 1 194 ? -15.201 -6.950 23.999 1.00 91.00 194 VAL A C 1
ATOM 1504 O O . VAL A 1 194 ? -15.820 -7.536 24.890 1.00 91.00 194 VAL A O 1
ATOM 1507 N N . ASP A 1 195 ? -13.967 -6.489 24.167 1.00 91.25 195 ASP A N 1
ATOM 1508 C CA . ASP A 1 195 ? -13.245 -6.572 25.425 1.00 91.25 195 ASP A CA 1
ATOM 1509 C C . ASP A 1 195 ? -13.938 -5.776 26.545 1.00 91.25 195 ASP A C 1
ATOM 1511 O O . ASP A 1 195 ? -14.728 -4.854 26.334 1.00 91.25 195 ASP A O 1
ATOM 1515 N N . SER A 1 196 ? -13.609 -6.114 27.791 1.00 90.75 196 SER A N 1
ATOM 1516 C CA . SER A 1 196 ? -14.124 -5.395 28.958 1.00 90.75 196 SER A CA 1
ATOM 1517 C C . SER A 1 196 ? -13.636 -3.939 29.021 1.00 90.75 196 SER A C 1
ATOM 1519 O O . SER A 1 196 ? -12.541 -3.628 28.559 1.00 90.75 196 SER A O 1
ATOM 1521 N N . GLU A 1 197 ? -14.393 -3.055 29.683 1.00 89.94 197 GLU A N 1
ATOM 1522 C CA . GLU A 1 197 ? -13.996 -1.649 29.904 1.00 89.94 197 GLU A CA 1
ATOM 1523 C C . GLU A 1 197 ? -12.592 -1.519 30.528 1.00 89.94 197 GLU A C 1
ATOM 1525 O O . GLU A 1 197 ? -11.814 -0.653 30.128 1.00 89.94 197 GLU A O 1
ATOM 1530 N N . GLU A 1 198 ? -12.230 -2.407 31.462 1.00 87.19 198 GLU A N 1
ATOM 1531 C CA . GLU A 1 198 ? -10.899 -2.419 32.084 1.00 87.19 198 GLU A CA 1
ATOM 1532 C C . GLU A 1 198 ? -9.781 -2.662 31.060 1.00 87.19 198 GLU A C 1
ATOM 1534 O O . GLU A 1 198 ? -8.725 -2.030 31.146 1.00 87.19 198 GLU A O 1
ATOM 1539 N N . SER A 1 199 ? -10.022 -3.523 30.067 1.00 86.94 199 SER A N 1
ATOM 1540 C CA . SER A 1 199 ? -9.072 -3.794 28.985 1.00 86.94 199 SER A CA 1
ATOM 1541 C C . SER A 1 199 ? -8.825 -2.538 28.152 1.00 86.94 199 SER A C 1
ATOM 1543 O O . SER A 1 199 ? -7.670 -2.183 27.931 1.00 86.94 199 SER A O 1
ATOM 1545 N N . PHE A 1 200 ? -9.882 -1.812 27.773 1.00 88.81 200 PHE A N 1
ATOM 1546 C CA . PHE A 1 200 ? -9.755 -0.559 27.021 1.00 88.81 200 PHE A CA 1
ATOM 1547 C C . PHE A 1 200 ? -8.967 0.501 27.795 1.00 88.81 200 PHE A C 1
ATOM 1549 O O . PHE A 1 200 ? -8.067 1.133 27.248 1.00 88.81 200 PHE A O 1
ATOM 1556 N N . ILE A 1 201 ? -9.264 0.686 29.084 1.00 87.50 201 ILE A N 1
ATOM 1557 C CA . ILE A 1 201 ? -8.550 1.660 29.923 1.00 87.50 201 ILE A CA 1
ATOM 1558 C C . ILE A 1 201 ? -7.072 1.263 30.080 1.00 87.50 201 ILE A C 1
ATOM 1560 O O . ILE A 1 201 ? -6.200 2.130 30.128 1.00 87.50 201 ILE A O 1
ATOM 1564 N N . SER A 1 202 ? -6.768 -0.040 30.107 1.00 85.31 202 SER A N 1
ATOM 1565 C CA . SER A 1 202 ? -5.394 -0.544 30.229 1.00 85.31 202 SER A CA 1
ATOM 1566 C C . SER A 1 202 ? -4.498 -0.271 29.014 1.00 85.31 202 SER A C 1
ATOM 1568 O O . SER A 1 202 ? -3.281 -0.409 29.132 1.00 85.31 202 SER A O 1
ATOM 1570 N N . LEU A 1 203 ? -5.069 0.159 27.881 1.00 83.75 203 LEU A N 1
ATOM 1571 C CA . LEU A 1 203 ? -4.314 0.520 26.677 1.00 83.75 203 LEU A CA 1
ATOM 1572 C C . LEU A 1 203 ? -3.489 1.814 26.841 1.00 83.75 203 LEU A C 1
ATOM 1574 O O . LEU A 1 203 ? -2.641 2.093 26.002 1.00 83.75 203 LEU A O 1
ATOM 1578 N N . ASP A 1 204 ? -3.723 2.599 27.903 1.00 82.44 204 ASP A N 1
ATOM 1579 C CA . ASP A 1 204 ? -3.023 3.867 28.199 1.00 82.44 204 ASP A CA 1
ATOM 1580 C C . ASP A 1 204 ? -3.123 4.917 27.069 1.00 82.44 204 ASP A C 1
ATOM 1582 O O . ASP A 1 204 ? -2.268 5.780 26.891 1.00 82.44 204 ASP A O 1
ATOM 1586 N N . LEU A 1 205 ? -4.217 4.864 26.301 1.00 83.44 205 LEU A N 1
ATOM 1587 C CA . LEU A 1 205 ? -4.481 5.741 25.150 1.00 83.44 205 LEU A CA 1
ATOM 1588 C C . LEU A 1 205 ? -5.236 7.032 25.517 1.00 83.44 205 LEU A C 1
ATOM 1590 O O . LEU A 1 205 ? -5.732 7.742 24.646 1.00 83.44 205 LEU A O 1
ATOM 1594 N N . GLY A 1 206 ? -5.382 7.330 26.812 1.00 83.38 206 GLY A N 1
ATOM 1595 C CA . GLY A 1 206 ? -6.214 8.443 27.287 1.00 83.38 206 GLY A CA 1
ATOM 1596 C C . GLY A 1 206 ? -7.722 8.153 27.258 1.00 83.38 206 GLY A C 1
ATOM 1597 O O . GLY A 1 206 ? -8.532 9.085 27.244 1.00 83.38 206 GLY A O 1
ATOM 1598 N N . ILE A 1 207 ? -8.113 6.873 27.249 1.00 89.19 207 ILE A N 1
ATOM 1599 C CA . ILE A 1 207 ? -9.509 6.437 27.385 1.00 89.19 207 ILE A CA 1
ATOM 1600 C C . ILE A 1 207 ? -9.962 6.669 28.832 1.00 89.19 207 ILE A C 1
ATOM 1602 O O . ILE A 1 207 ? -9.391 6.127 29.776 1.00 89.19 207 ILE A O 1
ATOM 1606 N N . LYS A 1 208 ? -11.001 7.488 29.009 1.00 88.00 208 LYS A N 1
ATOM 1607 C CA . LYS A 1 208 ? -11.570 7.851 30.317 1.00 88.00 208 LYS A CA 1
ATOM 1608 C C . LYS A 1 208 ? -12.652 6.885 30.774 1.00 88.00 208 LYS A C 1
ATOM 1610 O O . LYS A 1 208 ? -12.786 6.651 31.972 1.00 88.00 208 LYS A O 1
ATOM 1615 N N . GLN A 1 209 ? -13.452 6.396 29.833 1.00 89.44 209 GLN A N 1
ATOM 1616 C CA . GLN A 1 209 ? -14.603 5.540 30.097 1.00 89.44 209 GLN A CA 1
ATOM 1617 C C . GLN A 1 209 ? -15.007 4.800 28.823 1.00 89.44 209 GLN A C 1
ATOM 1619 O O . GLN A 1 209 ? -14.952 5.374 27.732 1.00 89.44 209 GLN A O 1
ATOM 1624 N N . VAL A 1 210 ? -15.475 3.559 28.976 1.00 91.25 210 VAL A N 1
ATOM 1625 C CA . VAL A 1 210 ? -16.103 2.802 27.889 1.00 91.25 210 VAL A CA 1
ATOM 1626 C C . VAL A 1 210 ? -17.444 2.264 28.355 1.00 91.25 210 VAL A C 1
ATOM 1628 O O . VAL A 1 210 ? -17.530 1.517 29.324 1.00 91.25 210 VAL A O 1
ATOM 1631 N N . LYS A 1 211 ? -18.516 2.629 27.652 1.00 91.88 211 LYS A N 1
ATOM 1632 C CA . LYS A 1 211 ? -19.865 2.151 27.951 1.00 91.88 211 LYS A CA 1
ATOM 1633 C C . LYS A 1 211 ? -20.324 1.175 26.878 1.00 91.88 211 LYS A C 1
ATOM 1635 O O . LYS A 1 211 ? -20.510 1.569 25.733 1.00 91.88 211 LYS A O 1
ATOM 1640 N N . ILE A 1 212 ? -20.566 -0.068 27.278 1.00 90.56 212 ILE A N 1
ATOM 1641 C CA . ILE A 1 212 ? -21.084 -1.126 26.407 1.00 90.56 212 ILE A CA 1
ATOM 1642 C C . ILE A 1 212 ? -22.584 -1.289 26.693 1.00 90.56 212 ILE A C 1
ATOM 1644 O O . ILE A 1 212 ? -22.971 -1.615 27.815 1.00 90.56 212 ILE A O 1
ATOM 1648 N N . ASP A 1 213 ? -23.431 -1.026 25.699 1.00 88.62 213 ASP A N 1
ATOM 1649 C CA . ASP A 1 213 ? -24.892 -1.157 25.774 1.00 88.62 213 ASP A CA 1
ATOM 1650 C C . ASP A 1 213 ? -25.399 -2.023 24.612 1.00 88.62 213 ASP A C 1
ATOM 1652 O O . ASP A 1 213 ? -25.719 -1.541 23.520 1.00 88.62 213 ASP A O 1
ATOM 1656 N N . GLY A 1 214 ? -25.399 -3.340 24.832 1.00 89.44 214 GLY A N 1
ATOM 1657 C CA . GLY A 1 214 ? -25.657 -4.318 23.778 1.00 89.44 214 GLY A CA 1
ATOM 1658 C C . GLY A 1 214 ? -24.653 -4.152 22.638 1.00 89.44 214 GLY A C 1
ATOM 1659 O O . GLY A 1 214 ? -23.451 -4.180 22.865 1.00 89.44 214 GLY A O 1
ATOM 1660 N N . ASN A 1 215 ? -25.151 -3.939 21.422 1.00 91.69 215 ASN A N 1
ATOM 1661 C CA . ASN A 1 215 ? -24.337 -3.759 20.218 1.00 91.69 215 ASN A CA 1
ATOM 1662 C C . ASN A 1 215 ? -23.711 -2.364 20.071 1.00 91.69 215 ASN A C 1
ATOM 1664 O O . ASN A 1 215 ? -23.052 -2.125 19.065 1.00 91.69 215 ASN A O 1
ATOM 1668 N N . ASN A 1 216 ? -23.944 -1.426 20.991 1.00 92.44 216 ASN A N 1
ATOM 1669 C CA . ASN A 1 216 ? -23.361 -0.090 20.899 1.00 92.44 216 ASN A CA 1
ATOM 1670 C C . ASN A 1 216 ? -22.302 0.116 21.984 1.00 92.44 216 ASN A C 1
ATOM 1672 O O . ASN A 1 216 ? -22.583 -0.035 23.173 1.00 92.44 216 ASN A O 1
ATOM 1676 N N . VAL A 1 217 ? -21.099 0.499 21.569 1.00 92.62 217 VAL A N 1
ATOM 1677 C CA . VAL A 1 217 ? -19.951 0.767 22.434 1.00 92.62 217 VAL A CA 1
ATOM 1678 C C . VAL A 1 217 ? -19.614 2.247 22.331 1.00 92.62 217 VAL A C 1
ATOM 1680 O O . VAL A 1 217 ? -19.377 2.754 21.243 1.00 92.62 217 VAL A O 1
ATOM 1683 N N . ILE A 1 218 ? -19.607 2.962 23.452 1.00 93.56 218 ILE A N 1
ATOM 1684 C CA . ILE A 1 218 ? -19.258 4.386 23.499 1.00 93.56 218 ILE A CA 1
ATOM 1685 C C . ILE A 1 218 ? -17.911 4.529 24.195 1.00 93.56 218 ILE A C 1
ATOM 1687 O O . ILE A 1 218 ? -17.801 4.212 25.379 1.00 93.56 218 ILE A O 1
ATOM 1691 N N . ILE A 1 219 ? -16.910 5.029 23.474 1.00 93.31 219 ILE A N 1
ATOM 1692 C CA . ILE A 1 219 ? -15.538 5.211 23.953 1.00 93.31 219 ILE A CA 1
ATOM 1693 C C . ILE A 1 219 ? -15.288 6.703 24.178 1.00 93.31 219 ILE A C 1
ATOM 1695 O O . ILE A 1 219 ? -15.338 7.503 23.242 1.00 93.31 219 ILE A O 1
ATOM 1699 N N . GLN A 1 220 ? -15.007 7.088 25.422 1.00 92.12 220 GLN A N 1
ATOM 1700 C CA . GLN A 1 220 ? -14.621 8.452 25.785 1.00 92.12 220 GLN A CA 1
ATOM 1701 C C . GLN A 1 220 ? -13.103 8.575 25.831 1.00 92.12 220 GLN A C 1
ATOM 1703 O O . GLN A 1 220 ? -12.466 7.982 26.700 1.00 92.12 220 GLN A O 1
ATOM 1708 N N . ILE A 1 221 ? -12.529 9.379 24.939 1.00 90.75 221 ILE A N 1
ATOM 1709 C CA . ILE A 1 221 ? -11.080 9.548 24.776 1.00 90.75 221 ILE A CA 1
ATOM 1710 C C . ILE A 1 221 ? -10.730 11.031 24.595 1.00 90.75 221 ILE A C 1
ATOM 1712 O O . ILE A 1 221 ? -11.542 11.801 24.085 1.00 90.75 221 ILE A O 1
ATOM 1716 N N . GLU A 1 222 ? -9.554 11.468 25.058 1.00 82.19 222 GLU A N 1
ATOM 1717 C CA . GLU A 1 222 ? -9.184 12.898 25.059 1.00 82.19 222 GLU A CA 1
ATOM 1718 C C . GLU A 1 222 ? -9.030 13.517 23.662 1.00 82.19 222 GLU A C 1
ATOM 1720 O O . GLU A 1 222 ? -9.281 14.710 23.505 1.00 82.19 222 GLU A O 1
ATOM 1725 N N . GLN A 1 223 ? -8.656 12.716 22.661 1.00 85.62 223 GLN A N 1
ATOM 1726 C CA . GLN A 1 223 ? -8.405 13.138 21.272 1.00 85.62 223 GLN A CA 1
ATOM 1727 C C . GLN A 1 223 ? -9.395 12.465 20.320 1.00 85.62 223 GLN A C 1
ATOM 1729 O O . GLN A 1 223 ? -9.055 11.756 19.381 1.00 85.62 223 GLN A O 1
ATOM 1734 N N . GLN A 1 224 ? -10.672 12.618 20.664 1.00 87.69 224 GLN A N 1
ATOM 1735 C CA . GLN A 1 224 ? -11.779 11.895 20.051 1.00 87.69 224 GLN A CA 1
ATOM 1736 C C . GLN A 1 224 ? -11.857 12.035 18.531 1.00 87.69 224 GLN A C 1
ATOM 1738 O O . GLN A 1 224 ? -12.187 11.055 17.874 1.00 87.69 224 GLN A O 1
ATOM 1743 N N . ASN A 1 225 ? -11.601 13.223 17.983 1.00 85.94 225 ASN A N 1
ATOM 1744 C CA . ASN A 1 225 ? -11.736 13.444 16.544 1.00 85.94 225 ASN A CA 1
ATOM 1745 C C . ASN A 1 225 ? -10.635 12.712 15.788 1.00 85.94 225 ASN A C 1
ATOM 1747 O O . ASN A 1 225 ? -10.912 12.016 14.825 1.00 85.94 225 ASN A O 1
ATOM 1751 N N . GLU A 1 226 ? -9.411 12.798 16.291 1.00 85.19 226 GLU A N 1
ATOM 1752 C CA . GLU A 1 226 ? -8.250 12.183 15.673 1.00 85.19 226 GLU A CA 1
ATOM 1753 C C . GLU A 1 226 ? -8.327 10.650 15.741 1.00 85.19 226 GLU A C 1
ATOM 1755 O O . GLU A 1 226 ? -8.070 9.960 14.759 1.00 85.19 226 GLU A O 1
ATOM 1760 N N . TYR A 1 227 ? -8.781 10.103 16.874 1.00 87.44 227 TYR A N 1
ATOM 1761 C CA . TYR A 1 227 ? -9.061 8.670 16.988 1.00 87.44 227 TYR A CA 1
ATOM 1762 C C . TYR A 1 227 ? -10.253 8.227 16.136 1.00 87.44 227 TYR A C 1
ATOM 1764 O O . TYR A 1 227 ? -10.251 7.104 15.643 1.00 87.44 227 TYR A O 1
ATOM 1772 N N . PHE A 1 228 ? -11.274 9.069 15.966 1.00 89.25 228 PHE A N 1
ATOM 1773 C CA . PHE A 1 228 ? -12.402 8.764 15.089 1.00 89.25 228 PHE A CA 1
ATOM 1774 C C . PHE A 1 228 ? -11.947 8.676 13.632 1.00 89.25 228 PHE A C 1
ATOM 1776 O O . PHE A 1 228 ? -12.200 7.653 13.006 1.00 89.25 228 PHE A O 1
ATOM 1783 N N . ASP A 1 229 ? -11.224 9.684 13.143 1.00 84.06 229 ASP A N 1
ATOM 1784 C CA . ASP A 1 229 ? -10.709 9.726 11.772 1.00 84.06 229 ASP A CA 1
ATOM 1785 C C . ASP A 1 229 ? -9.764 8.536 11.509 1.00 84.06 229 ASP A C 1
ATOM 1787 O O . ASP A 1 229 ? -9.844 7.883 10.469 1.00 84.06 229 ASP A O 1
ATOM 1791 N N . ALA A 1 230 ? -8.912 8.192 12.484 1.00 84.50 230 ALA A N 1
ATOM 1792 C CA . ALA A 1 230 ? -8.007 7.049 12.384 1.00 84.50 230 ALA A CA 1
ATOM 1793 C C . ALA A 1 230 ? -8.736 5.696 12.365 1.00 84.50 230 ALA A C 1
ATOM 1795 O O . ALA A 1 230 ? -8.324 4.799 11.635 1.00 84.50 230 ALA A O 1
ATOM 1796 N N . ILE A 1 231 ? -9.803 5.529 13.156 1.00 85.38 231 ILE A N 1
ATOM 1797 C CA . ILE A 1 231 ? -10.624 4.310 13.130 1.00 85.38 231 ILE A CA 1
ATOM 1798 C C . ILE A 1 231 ? -11.433 4.248 11.828 1.00 85.38 231 ILE A C 1
ATOM 1800 O O . ILE A 1 231 ? -11.535 3.176 11.245 1.00 85.38 231 ILE A O 1
ATOM 1804 N N . GLU A 1 232 ? -11.979 5.372 11.353 1.00 85.25 232 GLU A N 1
ATOM 1805 C CA . GLU A 1 232 ? -12.727 5.453 10.090 1.00 85.25 232 GLU A CA 1
ATOM 1806 C C . GLU A 1 232 ? -11.866 5.052 8.896 1.00 85.25 232 GLU A C 1
ATOM 1808 O O . GLU A 1 232 ? -12.318 4.293 8.047 1.00 85.25 232 GLU A O 1
ATOM 1813 N N . ALA A 1 233 ? -10.608 5.491 8.876 1.00 79.81 233 ALA A N 1
ATOM 1814 C CA . ALA A 1 233 ? -9.653 5.141 7.833 1.00 79.81 233 ALA A CA 1
ATOM 1815 C C . ALA A 1 233 ? -9.234 3.657 7.825 1.00 79.81 233 ALA A C 1
ATOM 1817 O O . ALA A 1 233 ? -8.544 3.248 6.903 1.00 79.81 233 ALA A O 1
ATOM 1818 N N . MET A 1 234 ? -9.588 2.862 8.843 1.00 75.69 234 MET A N 1
ATOM 1819 C CA . MET A 1 234 ? -9.227 1.436 8.946 1.00 75.69 234 MET A CA 1
ATOM 1820 C C . MET A 1 234 ? -10.396 0.472 8.703 1.00 75.69 234 MET A C 1
ATOM 1822 O O . MET A 1 234 ? -10.193 -0.747 8.760 1.00 75.69 234 MET A O 1
ATOM 1826 N N . LEU A 1 235 ? -11.614 0.993 8.529 1.00 74.38 235 LEU A N 1
ATOM 1827 C CA . LEU A 1 235 ? -12.854 0.222 8.381 1.00 74.38 235 LEU A CA 1
ATOM 1828 C C . LEU A 1 235 ? -13.283 0.114 6.918 1.00 74.38 235 LEU A C 1
ATOM 1830 O O . LEU A 1 235 ? -13.646 -1.018 6.520 1.00 74.38 235 LEU A O 1
#

Radius of gyration: 25.35 Å; Cα contacts (8 Å, |Δi|>4): 324; chains: 1; bounding box: 63×55×59 Å

Foldseek 3Di:
DVVVVVVVVCVVVVVCCCVPVVPDDQQPDDPPDDPPPPPPPVVPPPPDDDDDPDDPPPLLLVLLVLQCVQCLHLQQWAEWEDDQFKIKTFGPQPVSHHDQVSLVVSQFSTWDDDGRIIITGNGRCRVVNLVSNCVVCVVPPHHRYYPYDVCPVVQPLQVVLQQVQQLCLHPQQWDDWDDDPQAIKTFGPALVSHHDQVSNVVSVQQFPTWDDDGRIIGTDHPPRVSSRVSNVSRD

InterPro domains:
  IPR001996 Phosphotransferase system, IIB component, type 1 [PS51098] (61-143)
  IPR001996 Phosphotransferase system, IIB component, type 1 [TIGR00826] (20-123)
  IPR018113 Phosphotransferase system EIIB, cysteine phosphorylation site [PF00367] (66-97)
  IPR018113 Phosphotransferase system EIIB, cysteine phosphorylation site [PS01035] (76-93)
  IPR018113 Phosphotransferase system EIIB, cysteine phosphorylation site [cd00212] (62-137)
  IPR036878 Glucose permease domain IIB [G3DSA:3.30.1360.60] (61-140)
  IPR036878 Glucose permease domain IIB [G3DSA:3.30.1360.60] (157-235)
  IPR036878 Glucose permease domain IIB [SSF55604] (63-137)
  IPR050429 Phosphotransferase System Glucose-Specific EIICBA [PTHR30009] (1-139)

Solvent-accessible surface area (backbone atoms only — not comparable to full-atom values): 13505 Å² total; per-residue (Å²): 112,70,66,62,56,50,51,53,51,50,52,53,50,53,50,50,45,36,73,74,66,65,52,76,48,96,94,55,70,87,80,87,62,85,79,75,74,79,64,88,71,69,81,75,75,77,87,80,82,91,84,71,102,62,72,90,80,44,79,35,50,57,38,21,52,48,50,37,51,38,45,41,29,72,88,22,43,49,36,37,34,31,41,78,35,30,38,40,35,34,35,76,49,57,90,51,39,57,57,70,67,53,47,38,74,59,57,26,77,47,69,50,79,57,78,42,40,35,36,43,29,50,35,83,59,30,58,59,25,48,53,35,37,47,67,74,37,75,89,51,101,51,49,77,49,60,79,49,65,92,59,62,77,88,41,85,36,38,72,57,27,50,56,55,33,50,42,42,40,31,64,87,21,54,74,48,76,43,88,48,102,79,25,41,38,35,33,35,75,50,51,86,51,36,57,56,51,68,58,60,45,70,67,74,75,54,46,78,49,57,48,76,58,72,44,36,35,33,41,25,42,83,58,46,67,59,39,44,54,35,42,61,72,66,104

Sequence (235 aa):
MIGLIFSLIYFFVFKFLIEKYNLMTPGRENDDQDVELLKKKDYKAKKAAEAGGFDPNDPYIQRASDYIEELGGAGNIDDITSCATRLRVTVKDDGKVASDSEFRASKATSVVRHGKAIQVIVGLDVAQVLEKIQDLLENSDVNISSEAAEDNSDDPYHQSAQFILDSLGTHTNVKDIKNTDNGISVTVNDPEQVDSEESFISLDLGIKQVKIDGNNVIIQIEQQNEYFDAIEAML